Protein AF-A0A662S1L4-F1 (afdb_monomer)

Foldseek 3Di:
DDDDPNDDDDDAPDWDADPVGAIEREDEDAAADELVVLVVQLVVCVVVVHAAEYEHQYHPDVNNVVNCVVSVHHYDHCVVVDPPDDPVRVCVVVVVVVVVVCLQLVVPDAPDPVLQDPVNLLLLVLLLPDPALCSSCVSVVHGSVVSVVVVCVCCVVVNDPVDDDHSVSSNSSSVVVCVVVVVVVVVVVVVVVVVVVVVVVVVVVPD

Solvent-accessible surface area (backbone atoms only — not comparable to full-atom values): 11618 Å² total; per-residue (Å²): 111,42,69,55,97,91,38,80,75,52,74,65,80,41,80,46,66,54,97,89,64,56,45,29,34,29,42,78,44,96,44,58,38,45,55,66,57,50,51,50,36,42,54,56,8,60,76,67,76,32,44,24,29,38,39,23,54,36,64,66,46,71,66,21,51,52,48,26,62,75,68,63,40,46,72,47,41,47,64,82,77,45,78,89,46,59,73,67,55,47,48,51,54,53,52,50,55,51,50,52,51,31,58,76,74,57,67,55,88,69,63,61,74,85,76,57,48,72,72,53,49,53,51,36,54,28,38,44,71,37,94,44,65,62,50,20,13,52,74,68,75,44,54,56,70,57,46,50,53,53,53,52,48,35,19,75,74,50,74,36,74,79,64,93,69,58,63,68,55,51,22,52,51,26,45,52,50,53,57,54,49,53,50,52,54,52,49,52,52,50,50,56,51,48,52,55,49,53,54,55,49,51,61,66,74,58,1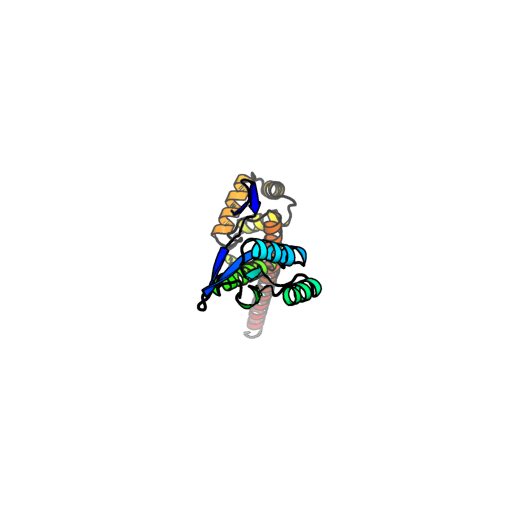25

pLDDT: mean 87.02, std 11.15, range [54.34, 97.94]

Secondary structure (DSSP, 8-state):
-EEETTEEEE--SEEEE-TT--EEEEEE-SS-B-HHHHHHHHHHHHHTT-EEEEEES-BSSHHHHHHHHHTT-EEEEGGGT--SS-HHHHHHHHHHHHHHHHHHTT-S-PPPGGGS-HHHHHHHHHHHH-SSHHHHHHHTT--HHHHHHHHHHHHHTTSS-SS---HHHHHHHHHHHHHHHHHHHHHHHHHHHHHHHHHHHHHHH--

Structure (mmCIF, N/CA/C/O backbone):
data_AF-A0A662S1L4-F1
#
_entry.id   AF-A0A662S1L4-F1
#
loop_
_atom_site.group_PDB
_atom_site.id
_atom_site.type_symbol
_atom_site.label_atom_id
_atom_site.label_alt_id
_atom_site.label_comp_id
_atom_site.label_asym_id
_atom_site.label_entity_id
_atom_site.label_seq_id
_atom_site.pdbx_PDB_ins_code
_atom_site.Cartn_x
_atom_site.Cartn_y
_atom_site.Cartn_z
_atom_site.occupancy
_atom_site.B_iso_or_equiv
_atom_site.auth_seq_id
_atom_site.auth_comp_id
_atom_site.auth_asym_id
_atom_site.auth_atom_id
_atom_site.pdbx_PDB_model_num
ATOM 1 N N . ARG A 1 1 ? -25.069 -5.344 29.133 1.00 78.38 1 ARG A N 1
ATOM 2 C CA . ARG A 1 1 ? -26.078 -4.272 29.329 1.00 78.38 1 ARG A CA 1
ATOM 3 C C . ARG A 1 1 ? -26.576 -4.266 30.764 1.00 78.38 1 ARG A C 1
ATOM 5 O O . ARG A 1 1 ? -26.907 -5.330 31.278 1.00 78.38 1 ARG A O 1
ATOM 12 N N . ILE A 1 2 ? -26.598 -3.094 31.392 1.00 85.25 2 ILE A N 1
ATOM 13 C CA . ILE A 1 2 ? -27.006 -2.879 32.783 1.00 85.25 2 ILE A CA 1
ATOM 14 C C . ILE A 1 2 ? -28.327 -2.108 32.796 1.00 85.25 2 ILE A C 1
ATOM 16 O O . ILE A 1 2 ? -28.455 -1.071 32.143 1.00 85.25 2 ILE A O 1
ATOM 20 N N . VAL A 1 3 ? -29.305 -2.629 33.538 1.00 83.88 3 VAL A N 1
ATOM 21 C CA . VAL A 1 3 ? -30.640 -2.037 33.683 1.00 83.88 3 VAL A CA 1
ATOM 22 C C . VAL A 1 3 ? -30.834 -1.617 35.136 1.00 83.88 3 VAL A C 1
ATOM 24 O O . VAL A 1 3 ? -30.705 -2.448 36.033 1.00 83.88 3 VAL A O 1
ATOM 27 N N . LEU A 1 4 ? -31.165 -0.346 35.359 1.00 78.75 4 LEU A N 1
ATOM 28 C CA . LEU A 1 4 ? -31.577 0.194 36.658 1.00 78.75 4 LEU A CA 1
ATOM 29 C C . LEU A 1 4 ? -33.005 0.713 36.527 1.00 78.75 4 LEU A C 1
ATOM 31 O O . LEU A 1 4 ? -33.318 1.378 35.545 1.00 78.75 4 LEU A O 1
ATOM 35 N N . ASP A 1 5 ? -33.879 0.392 37.482 1.00 79.69 5 ASP A N 1
ATOM 36 C CA . ASP A 1 5 ? -35.275 0.861 37.507 1.00 79.69 5 ASP A CA 1
ATOM 37 C C . ASP A 1 5 ? -36.013 0.712 36.160 1.00 79.69 5 ASP A C 1
ATOM 39 O O . ASP A 1 5 ? -36.762 1.586 35.732 1.00 79.69 5 ASP A O 1
ATOM 43 N N . GLN A 1 6 ? -35.797 -0.424 35.483 1.00 81.56 6 GLN A N 1
ATOM 44 C CA . GLN A 1 6 ? -36.368 -0.766 34.168 1.00 81.56 6 GLN A CA 1
ATOM 45 C C . GLN A 1 6 ? -35.855 0.072 32.977 1.00 81.56 6 GLN A C 1
ATOM 47 O O . GLN A 1 6 ? -36.327 -0.125 31.857 1.00 81.56 6 GLN A O 1
ATOM 52 N N . ALA A 1 7 ? -34.857 0.937 33.177 1.00 79.94 7 ALA A N 1
ATOM 53 C CA . ALA A 1 7 ? -34.163 1.673 32.124 1.00 79.94 7 ALA A CA 1
ATOM 54 C C . ALA A 1 7 ? -32.765 1.088 31.858 1.00 79.94 7 ALA A C 1
ATOM 56 O O . ALA A 1 7 ? -31.995 0.824 32.782 1.00 79.94 7 ALA A O 1
ATOM 57 N N . GLU A 1 8 ? -32.420 0.887 30.586 1.00 83.62 8 GLU A N 1
ATOM 58 C CA . GLU A 1 8 ? -31.058 0.531 30.178 1.00 83.62 8 GLU A CA 1
ATOM 59 C C . GLU A 1 8 ? -30.151 1.760 30.341 1.00 83.62 8 GLU A C 1
ATOM 61 O O . GLU A 1 8 ? -30.392 2.789 29.712 1.00 83.62 8 GLU A O 1
ATOM 66 N N . VAL A 1 9 ? -29.145 1.673 31.219 1.00 86.75 9 VAL A N 1
ATOM 67 C CA . VAL A 1 9 ? -28.333 2.840 31.614 1.00 86.75 9 VAL A CA 1
ATOM 68 C C . VAL A 1 9 ? -26.998 2.871 30.879 1.00 86.75 9 VAL A C 1
ATOM 70 O O . VAL A 1 9 ? -26.586 3.927 30.406 1.00 86.75 9 VAL A O 1
ATOM 73 N N . PHE A 1 10 ? -26.323 1.724 30.773 1.00 87.25 10 PHE A N 1
ATOM 74 C CA . PHE A 1 10 ? -25.069 1.586 30.029 1.00 87.25 10 PHE A CA 1
ATOM 75 C C . PHE A 1 10 ? -24.735 0.120 29.732 1.00 87.25 10 PHE A C 1
ATOM 77 O O . PHE A 1 10 ? -25.345 -0.827 30.244 1.00 87.25 10 PHE A O 1
ATOM 84 N N . GLU A 1 11 ? -23.727 -0.062 28.889 1.00 88.44 11 GLU A N 1
ATOM 85 C CA . GLU A 1 11 ? -23.102 -1.339 28.588 1.00 88.44 11 GLU A CA 1
ATOM 86 C C . GLU A 1 11 ? -21.693 -1.385 29.183 1.00 88.44 11 GLU A C 1
ATOM 88 O O . GLU A 1 11 ? -21.063 -0.350 29.384 1.00 88.44 11 GLU A O 1
ATOM 93 N N . VAL A 1 12 ? -21.249 -2.591 29.525 1.00 90.00 12 VAL A N 1
ATOM 94 C CA . VAL A 1 12 ? -19.891 -2.867 29.988 1.00 90.00 12 VAL A CA 1
ATOM 95 C C . VAL A 1 12 ? -19.322 -3.883 29.023 1.00 90.00 12 VAL A C 1
ATOM 97 O O . VAL A 1 12 ? -19.971 -4.909 28.797 1.00 90.00 12 VAL A O 1
ATOM 100 N N . ASP A 1 13 ? -18.142 -3.601 28.480 1.00 93.94 13 ASP A N 1
ATOM 101 C CA . ASP A 1 13 ? -17.492 -4.485 27.516 1.00 93.94 13 ASP A CA 1
ATOM 102 C C . ASP A 1 13 ? -17.113 -5.816 28.173 1.00 93.94 13 ASP A C 1
ATOM 104 O O . ASP A 1 13 ? -17.427 -6.890 27.657 1.00 93.94 13 ASP A O 1
ATOM 108 N N . ILE A 1 14 ? -16.437 -5.754 29.328 1.00 95.31 14 ILE A N 1
ATOM 109 C CA . ILE A 1 14 ? -15.932 -6.933 30.038 1.00 95.31 14 ILE A CA 1
ATOM 110 C C . ILE A 1 14 ? -16.093 -6.742 31.556 1.00 95.31 14 ILE A C 1
ATOM 112 O O . ILE A 1 14 ? -15.778 -5.692 32.113 1.00 95.31 14 ILE A O 1
ATOM 116 N N . ILE A 1 15 ? -16.541 -7.792 32.247 1.00 94.19 15 ILE A N 1
ATOM 117 C CA . ILE A 1 15 ? -16.426 -7.907 33.707 1.00 94.19 15 ILE A CA 1
ATOM 118 C C . ILE A 1 15 ? -15.330 -8.929 33.986 1.00 94.19 15 ILE A C 1
ATOM 120 O O . ILE A 1 15 ? -15.445 -10.084 33.575 1.00 94.19 15 ILE A O 1
ATOM 124 N N . ALA A 1 16 ? -14.273 -8.503 34.668 1.00 94.62 16 ALA A N 1
ATOM 125 C CA . ALA A 1 16 ? -13.143 -9.355 35.019 1.00 94.62 16 ALA A CA 1
ATOM 126 C C . ALA A 1 16 ? -13.074 -9.558 36.535 1.00 94.62 16 ALA A C 1
ATOM 128 O O . ALA A 1 16 ? -13.559 -8.727 37.300 1.00 94.62 16 ALA A O 1
ATOM 129 N N . GLN A 1 17 ? -12.470 -10.659 36.967 1.00 96.12 17 GLN A N 1
ATOM 130 C CA . GLN A 1 17 ? -12.172 -10.929 38.369 1.00 96.12 17 GLN A CA 1
ATOM 131 C C . GLN A 1 17 ? -10.712 -11.366 38.465 1.00 96.12 17 GLN A C 1
ATOM 133 O O . GLN A 1 17 ? -10.277 -12.179 37.648 1.00 96.12 17 GLN A O 1
ATOM 138 N N . ASP A 1 18 ? -9.959 -10.810 39.410 1.00 93.00 18 ASP A N 1
ATOM 139 C CA . ASP A 1 18 ? -8.579 -11.234 39.649 1.00 93.00 18 ASP A CA 1
ATOM 140 C C . ASP A 1 18 ? -8.486 -12.450 40.591 1.00 93.00 18 ASP A C 1
ATOM 142 O O . ASP A 1 18 ? -9.494 -12.999 41.047 1.00 93.00 18 ASP A O 1
ATOM 146 N N . GLU A 1 19 ? -7.256 -12.900 40.850 1.00 92.69 19 GLU A N 1
ATOM 147 C CA . GLU A 1 19 ? -6.964 -14.059 41.704 1.00 92.69 19 GLU A CA 1
ATOM 148 C C . GLU A 1 19 ? -7.378 -13.845 43.172 1.00 92.69 19 GLU A C 1
ATOM 150 O O . GLU A 1 19 ? -7.630 -14.816 43.886 1.00 92.69 19 GLU A O 1
ATOM 155 N N . GLU A 1 20 ? -7.492 -12.589 43.613 1.00 93.44 20 GLU A N 1
ATOM 156 C CA . GLU A 1 20 ? -7.892 -12.199 44.971 1.00 93.44 20 GLU A CA 1
ATOM 157 C C . GLU A 1 20 ? -9.419 -12.076 45.116 1.00 93.44 20 GLU A C 1
ATOM 159 O O . GLU A 1 20 ? -9.945 -12.023 46.228 1.00 93.44 20 GLU A O 1
ATOM 164 N N . GLY A 1 21 ? -10.149 -12.105 43.997 1.00 93.00 21 GLY A N 1
ATOM 165 C CA . GLY A 1 21 ? -11.604 -12.022 43.951 1.00 93.00 21 GLY A CA 1
ATOM 166 C C . GLY A 1 21 ? -12.152 -10.624 43.674 1.00 93.00 21 GLY A C 1
ATOM 167 O O . GLY A 1 21 ? -13.374 -10.444 43.674 1.00 93.00 21 GLY A O 1
ATOM 168 N N . GLU A 1 22 ? -11.290 -9.647 43.400 1.00 94.69 22 GLU A N 1
ATOM 169 C CA . GLU A 1 22 ? -11.688 -8.278 43.092 1.00 94.69 22 GLU A CA 1
ATOM 170 C C . GLU A 1 22 ? -12.288 -8.202 41.691 1.00 94.69 22 GLU A C 1
ATOM 172 O O . GLU A 1 22 ? -11.710 -8.678 40.709 1.00 94.69 22 GLU A O 1
ATOM 177 N N . LYS A 1 23 ? -13.470 -7.589 41.592 1.00 96.81 23 LYS A N 1
ATOM 178 C CA . LYS A 1 23 ? -14.187 -7.438 40.326 1.00 96.81 23 LYS A CA 1
ATOM 179 C C . LYS A 1 23 ? -13.880 -6.102 39.681 1.00 96.81 23 LYS A C 1
ATOM 181 O O . LYS A 1 23 ? -13.965 -5.052 40.318 1.00 96.81 23 LYS A O 1
ATOM 186 N N . TYR A 1 24 ? -13.613 -6.156 38.386 1.00 97.25 24 TYR A N 1
ATOM 187 C CA . TYR A 1 24 ? -13.324 -5.005 37.557 1.00 97.25 24 TYR A CA 1
ATOM 188 C C . TYR A 1 24 ? -14.407 -4.811 36.502 1.00 97.25 24 TYR A C 1
ATOM 190 O O . TYR A 1 24 ? -14.780 -5.750 35.796 1.00 97.25 24 TYR A O 1
ATOM 198 N N . CYS A 1 25 ? -14.864 -3.570 36.370 1.00 96.88 25 CYS A N 1
ATOM 199 C CA . CYS A 1 25 ? -15.638 -3.112 35.226 1.00 96.88 25 CYS A CA 1
ATOM 200 C C . CYS A 1 25 ? -14.642 -2.576 34.195 1.00 96.88 25 CYS A C 1
ATOM 202 O O . CYS A 1 25 ? -13.994 -1.549 34.418 1.00 96.88 25 CYS A O 1
ATOM 204 N N . VAL A 1 26 ? -14.482 -3.320 33.101 1.00 96.38 26 VAL A N 1
ATOM 205 C CA . VAL A 1 26 ? -13.449 -3.084 32.096 1.00 96.38 26 VAL A CA 1
ATOM 206 C C . VAL A 1 26 ? -14.076 -2.477 30.842 1.00 96.38 26 VAL A C 1
ATOM 208 O O . VAL A 1 26 ? -14.981 -3.065 30.250 1.00 96.38 26 VAL A O 1
ATOM 211 N N . GLU A 1 27 ? -13.555 -1.327 30.426 1.00 95.69 27 GLU A N 1
ATOM 212 C CA . GLU A 1 27 ? -13.873 -0.673 29.149 1.00 95.69 27 GLU A CA 1
ATOM 213 C C . GLU A 1 27 ? -12.687 -0.825 28.184 1.00 95.69 27 GLU A C 1
ATOM 215 O O . GLU A 1 27 ? -11.528 -0.627 28.573 1.00 95.69 27 GLU A O 1
ATOM 220 N N . VAL A 1 28 ? -12.954 -1.138 26.916 1.00 94.19 28 VAL A N 1
ATOM 221 C CA . VAL A 1 28 ? -11.926 -1.317 25.884 1.00 94.19 28 VAL A CA 1
ATOM 222 C C . VAL A 1 28 ? -12.020 -0.201 24.845 1.00 94.19 28 VAL A C 1
ATOM 224 O O . VAL A 1 28 ? -13.051 0.020 24.213 1.00 94.19 28 VAL A O 1
ATOM 227 N N . LYS A 1 29 ? -10.905 0.498 24.606 1.00 92.75 29 LYS A N 1
ATOM 228 C CA . LYS A 1 29 ? -10.789 1.527 23.561 1.00 92.75 29 LYS A CA 1
ATOM 229 C C . LYS A 1 29 ? -9.678 1.177 22.578 1.00 92.75 29 LYS A C 1
ATOM 231 O O . LYS A 1 29 ? -8.561 0.846 22.954 1.00 92.75 29 LYS A O 1
ATOM 236 N N . SER A 1 30 ? -9.960 1.313 21.284 1.00 84.75 30 SER A N 1
ATOM 237 C CA . SER A 1 30 ? -9.004 1.012 20.205 1.00 84.75 30 SER A CA 1
ATOM 238 C C . SER A 1 30 ? -7.895 2.061 20.032 1.00 84.75 30 SER A C 1
ATOM 240 O O . SER A 1 30 ? -6.917 1.818 19.319 1.00 84.75 30 SER A O 1
ATOM 242 N N . GLY A 1 31 ? -8.045 3.232 20.656 1.00 87.25 31 GLY A N 1
ATOM 243 C CA . GLY A 1 31 ? -7.150 4.382 20.541 1.00 87.25 31 GLY A CA 1
ATOM 244 C C . GLY A 1 31 ? -6.551 4.818 21.875 1.00 87.25 31 GLY A C 1
ATOM 245 O O . GLY A 1 31 ? -6.579 4.077 22.857 1.00 87.25 31 GLY A O 1
ATOM 246 N N . ARG A 1 32 ? -5.986 6.029 21.891 1.00 92.25 32 ARG A N 1
ATOM 247 C CA . ARG A 1 32 ? -5.602 6.702 23.137 1.00 92.25 32 ARG A CA 1
ATOM 248 C C . ARG A 1 32 ? -6.844 7.228 23.848 1.00 92.25 32 ARG A C 1
ATOM 250 O O . ARG A 1 32 ? -7.797 7.616 23.175 1.00 92.25 32 ARG A O 1
ATOM 257 N N . VAL A 1 33 ? -6.813 7.273 25.174 1.00 95.44 33 VAL A N 1
ATOM 258 C CA . VAL A 1 33 ? -7.950 7.730 25.984 1.00 95.44 33 VAL A CA 1
ATOM 259 C C . VAL A 1 33 ? -7.759 9.109 26.577 1.00 95.44 33 VAL A C 1
ATOM 261 O O . VAL A 1 33 ? -6.664 9.474 27.010 1.00 95.44 33 VAL A O 1
ATOM 264 N N . GLY A 1 34 ? -8.853 9.862 26.613 1.00 97.06 34 GLY A N 1
ATOM 265 C CA . GLY A 1 34 ? -8.927 11.161 27.262 1.00 97.06 34 GLY A CA 1
ATOM 266 C C . GLY A 1 34 ? -9.573 11.090 28.645 1.00 97.06 34 GLY A C 1
ATOM 267 O O . GLY A 1 34 ? -10.040 10.052 29.115 1.00 97.06 34 GLY A O 1
ATOM 268 N N . VAL A 1 35 ? -9.664 12.255 29.285 1.00 97.12 35 VAL A N 1
ATOM 269 C CA . VAL A 1 35 ? -10.313 12.431 30.596 1.00 97.12 35 VAL A CA 1
ATOM 270 C C . VAL A 1 35 ? -11.774 11.954 30.600 1.00 97.12 35 VAL A C 1
ATOM 272 O O . VAL A 1 35 ? -12.252 11.452 31.618 1.00 97.12 35 VAL A O 1
ATOM 275 N N . SER A 1 36 ? -12.500 12.099 29.486 1.00 96.62 36 SER A N 1
ATOM 276 C CA . SER A 1 36 ? -13.896 11.654 29.371 1.00 96.62 36 SER A CA 1
ATOM 277 C C . SER A 1 36 ? -14.039 10.141 29.503 1.00 96.62 36 SER A C 1
ATOM 279 O O . SER A 1 36 ? -14.905 9.691 30.247 1.00 96.62 36 SER A O 1
ATOM 281 N N . ASP A 1 37 ? -13.169 9.372 28.844 1.00 96.62 37 ASP A N 1
ATOM 282 C CA . ASP A 1 37 ? -13.204 7.906 28.878 1.00 96.62 37 ASP A CA 1
ATOM 283 C C . ASP A 1 37 ? -12.934 7.390 30.297 1.00 96.62 37 ASP A C 1
ATOM 285 O O . ASP A 1 37 ? -13.628 6.509 30.801 1.00 96.62 37 ASP A O 1
ATOM 289 N N . ILE A 1 38 ? -11.971 8.013 30.984 1.00 97.56 38 ILE A N 1
ATOM 290 C CA . ILE A 1 38 ? -11.605 7.683 32.366 1.00 97.56 38 ILE A CA 1
ATOM 291 C C . ILE A 1 38 ? -12.774 7.956 33.320 1.00 97.56 38 ILE A C 1
ATOM 293 O O . ILE A 1 38 ? -13.103 7.130 34.171 1.00 97.56 38 ILE A O 1
ATOM 297 N N . ARG A 1 39 ? -13.437 9.109 33.176 1.00 97.00 39 ARG A N 1
ATOM 298 C CA . ARG A 1 39 ? -14.608 9.451 33.998 1.00 97.00 39 ARG A CA 1
ATOM 299 C C . ARG A 1 39 ? -15.785 8.523 33.728 1.00 97.00 39 ARG A C 1
ATOM 301 O O . ARG A 1 39 ? -16.493 8.176 34.670 1.00 97.00 39 ARG A O 1
ATOM 308 N N . GLN A 1 40 ? -15.985 8.125 32.474 1.00 95.25 40 GLN A N 1
ATOM 309 C CA . GLN A 1 40 ? -17.045 7.200 32.089 1.00 95.25 40 GLN A CA 1
ATOM 310 C C . GLN A 1 40 ? -16.847 5.838 32.756 1.00 95.25 40 GLN A C 1
ATOM 312 O O . GLN A 1 40 ? -17.750 5.370 33.448 1.00 95.25 40 GLN A O 1
ATOM 317 N N . VAL A 1 41 ? -15.663 5.229 32.615 1.00 96.44 41 VAL A N 1
ATOM 318 C CA . VAL A 1 41 ? -15.405 3.922 33.235 1.00 96.44 41 VAL A CA 1
ATOM 319 C C . VAL A 1 41 ? -15.477 4.007 34.758 1.00 96.44 41 VAL A C 1
ATOM 321 O O . VAL A 1 41 ? -16.071 3.132 35.384 1.00 96.44 41 VAL A O 1
ATOM 324 N N . TYR A 1 42 ? -14.977 5.089 35.363 1.00 97.50 42 TYR A N 1
ATOM 325 C CA . TYR A 1 42 ? -15.103 5.323 36.801 1.00 97.50 42 TYR A CA 1
ATOM 326 C C . TYR A 1 42 ? -16.569 5.363 37.252 1.00 97.50 42 TYR A C 1
ATOM 328 O O . TYR A 1 42 ? -16.948 4.640 38.173 1.00 97.50 42 TYR A O 1
ATOM 336 N N . ALA A 1 43 ? -17.406 6.168 36.593 1.00 95.62 43 ALA A N 1
ATOM 337 C CA . ALA A 1 43 ? -18.818 6.308 36.943 1.00 95.62 43 ALA A CA 1
ATOM 338 C C . ALA A 1 43 ? -19.574 4.977 36.805 1.00 95.62 43 ALA A C 1
ATOM 340 O O . ALA A 1 43 ? -20.280 4.572 37.729 1.00 95.62 43 ALA A O 1
ATOM 341 N N . ASN A 1 44 ? -19.363 4.263 35.697 1.00 94.75 44 ASN A N 1
ATOM 342 C CA . ASN A 1 44 ? -19.976 2.957 35.453 1.00 94.75 44 ASN A CA 1
ATOM 343 C C . ASN A 1 44 ? -19.559 1.930 36.516 1.00 94.75 44 ASN A C 1
ATOM 345 O O . ASN A 1 44 ? -20.398 1.207 37.052 1.00 94.75 44 ASN A O 1
ATOM 349 N N . SER A 1 45 ? -18.277 1.920 36.883 1.00 95.62 45 SER A N 1
ATOM 350 C CA . SER A 1 45 ? -17.737 1.012 37.901 1.00 95.62 45 SER A CA 1
ATOM 351 C C . SER A 1 45 ? -18.320 1.289 39.284 1.00 95.62 45 SER A C 1
ATOM 353 O O . SER A 1 45 ? -18.645 0.354 40.010 1.00 95.62 45 SER A O 1
ATOM 355 N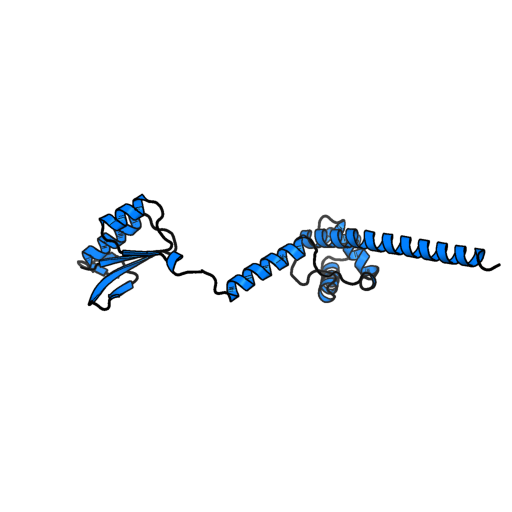 N . LYS A 1 46 ? -18.533 2.566 39.634 1.00 94.81 46 LYS A N 1
ATOM 356 C CA . LYS A 1 46 ? -19.192 2.952 40.891 1.00 94.81 46 LYS A CA 1
ATOM 357 C C . LYS A 1 46 ? -20.642 2.496 40.963 1.00 94.81 46 LYS A C 1
ATOM 359 O O . LYS A 1 46 ? -21.078 2.073 42.026 1.00 94.81 46 LYS A O 1
ATOM 364 N N . ILE A 1 47 ? -21.374 2.555 39.853 1.00 93.44 47 ILE A N 1
ATOM 365 C CA . ILE A 1 47 ? -22.758 2.069 39.796 1.00 93.44 47 ILE A CA 1
ATOM 366 C C . ILE A 1 47 ? -22.821 0.548 40.015 1.00 93.44 47 ILE A C 1
ATOM 368 O O . ILE A 1 47 ? -23.774 0.056 40.614 1.00 93.44 47 ILE A O 1
ATOM 372 N N . LEU A 1 48 ? -21.812 -0.191 39.549 1.00 92.31 48 LEU A N 1
ATOM 373 C CA . LEU A 1 48 ? -21.746 -1.652 39.652 1.00 92.31 48 LEU A CA 1
ATOM 374 C C . LEU A 1 48 ? -21.051 -2.183 40.908 1.00 92.31 48 LEU A C 1
ATOM 376 O O . LEU A 1 48 ? -20.972 -3.399 41.062 1.00 92.31 48 LEU A O 1
ATOM 380 N N . ASP A 1 49 ? -20.552 -1.300 41.773 1.00 94.06 49 ASP A N 1
ATOM 381 C CA . ASP A 1 49 ? -19.717 -1.653 42.928 1.00 94.06 49 ASP A CA 1
ATOM 382 C C . ASP A 1 49 ? -18.487 -2.500 42.533 1.00 94.06 49 ASP A C 1
ATOM 384 O O . ASP A 1 49 ? -18.186 -3.546 43.106 1.00 94.06 49 ASP A O 1
ATOM 388 N N . MET A 1 50 ? -17.792 -2.059 41.479 1.00 96.31 50 MET A N 1
ATOM 389 C CA . MET A 1 50 ? -16.591 -2.698 40.927 1.00 96.31 50 MET A CA 1
ATOM 390 C C . MET A 1 50 ? -15.432 -1.703 40.830 1.00 96.31 50 MET A C 1
ATOM 392 O O . MET A 1 50 ? -15.626 -0.483 40.841 1.00 96.31 50 MET A O 1
ATOM 396 N N . LYS A 1 51 ? -14.206 -2.215 40.684 1.00 97.44 51 LYS A N 1
ATOM 397 C CA . LYS A 1 51 ? -13.030 -1.389 40.393 1.00 97.44 51 LYS A CA 1
ATOM 398 C C . LYS A 1 51 ? -12.982 -0.996 38.909 1.00 97.44 51 LYS A C 1
ATOM 400 O O . LYS A 1 51 ? -13.226 -1.841 38.047 1.00 97.44 51 LYS A O 1
ATOM 405 N N . PRO A 1 52 ? -12.654 0.262 38.581 1.00 97.94 52 PRO A N 1
ATOM 406 C CA . PRO A 1 52 ? -12.543 0.695 37.196 1.00 97.94 52 PRO A CA 1
ATOM 407 C C . PRO A 1 52 ? -11.246 0.215 36.549 1.00 97.94 52 PRO A C 1
ATOM 409 O O . PRO A 1 52 ? -10.155 0.382 37.099 1.00 97.94 52 PRO A O 1
ATOM 412 N N . MET A 1 53 ? -11.361 -0.339 35.344 1.00 97.06 53 MET A N 1
ATOM 413 C CA . MET A 1 53 ? -10.218 -0.714 34.517 1.00 97.06 53 MET A CA 1
ATOM 414 C C . MET A 1 53 ? -10.447 -0.306 33.065 1.00 97.06 53 MET A C 1
ATOM 416 O O . MET A 1 53 ? -11.547 -0.431 32.538 1.00 97.06 53 MET A O 1
ATOM 420 N N . LEU A 1 54 ? -9.396 0.153 32.396 1.00 95.94 54 LEU A N 1
ATOM 421 C CA . LEU A 1 54 ? -9.469 0.567 31.005 1.00 95.94 54 LEU A CA 1
ATOM 422 C C . LEU A 1 54 ? -8.317 -0.027 30.193 1.00 95.94 54 LEU A C 1
ATOM 424 O O . LEU A 1 54 ? -7.155 0.074 30.586 1.00 95.94 54 LEU A O 1
ATOM 428 N N . VAL A 1 55 ? -8.636 -0.625 29.046 1.00 94.31 55 VAL A N 1
ATOM 429 C CA . VAL A 1 55 ? -7.661 -1.222 28.120 1.00 94.31 55 VAL A CA 1
ATOM 430 C C . VAL A 1 55 ? -7.593 -0.373 26.849 1.00 94.31 55 VAL A C 1
ATOM 432 O O . VAL A 1 55 ? -8.609 -0.193 26.178 1.00 94.31 55 VAL A O 1
ATOM 435 N N . CYS A 1 56 ? -6.423 0.186 26.519 1.00 92.31 56 CYS A N 1
ATOM 436 C CA . CYS A 1 56 ? -6.285 1.149 25.411 1.00 92.31 56 CYS A CA 1
ATOM 437 C C . CYS A 1 56 ? -4.872 1.235 24.817 1.00 92.31 56 CYS A C 1
ATOM 439 O O . CYS A 1 56 ? -3.982 0.526 25.257 1.00 92.31 56 CYS A O 1
ATOM 441 N N . LYS A 1 57 ? -4.621 2.118 23.837 1.00 87.75 57 LYS A N 1
ATOM 442 C CA . LYS A 1 57 ? -3.267 2.380 23.286 1.00 87.75 57 LYS A CA 1
ATOM 443 C C . LYS A 1 57 ? -2.445 3.413 24.086 1.00 87.75 57 LYS A C 1
ATOM 445 O O . LYS A 1 57 ? -1.442 3.909 23.574 1.00 87.75 57 LYS A O 1
ATOM 450 N N . GLY A 1 58 ? -2.897 3.784 25.283 1.00 90.38 58 GLY A N 1
ATOM 451 C CA . GLY A 1 58 ? -2.252 4.756 26.172 1.00 90.38 58 GLY A CA 1
ATOM 452 C C . GLY A 1 58 ? -3.068 6.036 26.381 1.00 90.38 58 GLY A C 1
ATOM 453 O O . GLY A 1 58 ? -4.186 6.173 25.884 1.00 90.38 58 GLY A O 1
ATOM 454 N N . PHE A 1 59 ? -2.508 6.998 27.114 1.00 93.94 59 PHE A N 1
ATOM 455 C CA . PHE A 1 59 ? -3.159 8.282 27.399 1.00 93.94 59 PHE A CA 1
ATOM 456 C C . PHE A 1 59 ? -3.063 9.262 26.222 1.00 93.94 59 PHE A C 1
ATOM 458 O O . PHE A 1 59 ? -2.078 9.276 25.481 1.00 93.94 59 PHE A O 1
ATOM 465 N N . ALA A 1 60 ? -4.091 10.093 26.044 1.00 93.88 60 ALA A N 1
ATOM 466 C CA . ALA A 1 60 ? -4.093 11.171 25.057 1.00 93.88 60 ALA A CA 1
ATOM 467 C C . ALA A 1 60 ? -3.163 12.328 25.464 1.00 93.88 60 ALA A C 1
ATOM 469 O O . ALA A 1 60 ? -2.487 12.886 24.601 1.00 93.88 60 ALA A O 1
ATOM 470 N N . ASP A 1 61 ? -3.111 12.646 26.761 1.00 95.12 61 ASP A N 1
ATOM 471 C CA . ASP A 1 61 ? -2.315 13.721 27.356 1.00 95.12 61 ASP A CA 1
ATOM 472 C C . ASP A 1 61 ? -2.019 13.455 28.852 1.00 95.12 61 ASP A C 1
ATOM 474 O O . ASP A 1 61 ? -2.535 12.509 29.455 1.00 95.12 61 ASP A O 1
ATOM 478 N N . GLU A 1 62 ? -1.184 14.306 29.459 1.00 96.31 62 GLU A N 1
ATOM 479 C CA . GLU A 1 62 ? -0.829 14.237 30.888 1.00 96.31 62 GLU A CA 1
ATOM 480 C C . GLU A 1 62 ? -2.039 14.460 31.813 1.00 96.31 62 GLU A C 1
ATOM 482 O O . GLU A 1 62 ? -2.058 13.974 32.946 1.00 96.31 62 GLU A O 1
ATOM 487 N N . ALA A 1 63 ? -3.068 15.177 31.346 1.00 97.31 63 ALA A N 1
ATOM 488 C CA . ALA A 1 63 ? -4.272 15.428 32.131 1.00 97.31 63 ALA A CA 1
ATOM 489 C C . ALA A 1 63 ? -5.100 14.146 32.290 1.00 97.31 63 ALA A C 1
ATOM 491 O O . ALA A 1 63 ? -5.585 13.861 33.386 1.00 97.31 63 ALA A O 1
ATOM 492 N N . ALA A 1 64 ? -5.223 13.344 31.233 1.00 97.19 64 ALA A N 1
ATOM 493 C CA . ALA A 1 64 ? -5.832 12.023 31.289 1.00 97.19 64 ALA A CA 1
ATOM 494 C C . ALA A 1 64 ? -5.075 11.118 32.275 1.00 97.19 64 ALA A C 1
ATOM 496 O O . ALA A 1 64 ? -5.690 10.530 33.161 1.00 97.19 64 ALA A O 1
ATOM 497 N N . GLU A 1 65 ? -3.745 11.073 32.205 1.00 97.19 65 GLU A N 1
ATOM 498 C CA . GLU A 1 65 ? -2.936 10.279 33.138 1.00 97.19 65 GLU A CA 1
ATOM 499 C C . GLU A 1 65 ? -3.096 10.734 34.600 1.00 97.19 65 GLU A C 1
ATOM 501 O O . GLU A 1 65 ? -3.219 9.911 35.512 1.00 97.19 65 GLU A O 1
ATOM 506 N N . ALA A 1 66 ? -3.116 12.046 34.847 1.00 97.69 66 ALA A N 1
ATOM 507 C CA . ALA A 1 66 ? -3.335 12.596 36.182 1.00 97.69 66 ALA A CA 1
ATOM 508 C C . ALA A 1 66 ? -4.721 12.227 36.733 1.00 97.69 66 ALA A C 1
ATOM 510 O O . ALA A 1 66 ? -4.832 11.804 37.882 1.00 97.69 66 ALA A O 1
ATOM 511 N N . VAL A 1 67 ? -5.771 12.326 35.912 1.00 97.81 67 VAL A N 1
ATOM 512 C CA . VAL A 1 67 ? -7.139 11.980 36.326 1.00 97.81 67 VAL A CA 1
ATOM 513 C C . VAL A 1 67 ? -7.293 10.480 36.572 1.00 97.81 67 VAL A C 1
ATOM 515 O O . VAL A 1 67 ? -7.968 10.102 37.524 1.00 97.81 67 VAL A O 1
ATOM 518 N N . ALA A 1 68 ? -6.671 9.622 35.759 1.00 97.62 68 ALA A N 1
ATOM 519 C CA . ALA A 1 68 ? -6.702 8.178 35.990 1.00 97.62 68 ALA A CA 1
ATOM 520 C C . ALA A 1 68 ? -6.086 7.808 37.343 1.00 97.62 68 ALA A C 1
ATOM 522 O O . ALA A 1 68 ? -6.673 7.015 38.074 1.00 97.62 68 ALA A O 1
ATOM 523 N N . ARG A 1 69 ? -4.955 8.430 37.703 1.00 97.44 69 ARG A N 1
ATOM 524 C CA . ARG A 1 69 ? -4.322 8.246 39.017 1.00 97.44 69 ARG A CA 1
ATOM 525 C C . ARG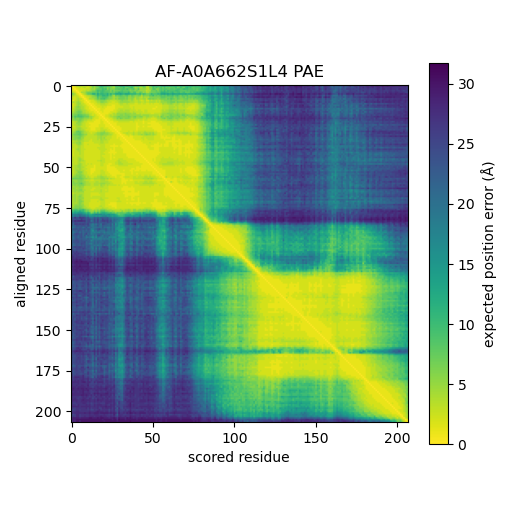 A 1 69 ? -5.200 8.746 40.161 1.00 97.44 69 ARG A C 1
ATOM 527 O O . ARG A 1 69 ? -5.361 8.034 41.142 1.00 97.44 69 ARG A O 1
ATOM 534 N N . GLU A 1 70 ? -5.784 9.935 40.023 1.00 97.94 70 GLU A N 1
ATOM 535 C CA . GLU A 1 70 ? -6.645 10.522 41.061 1.00 97.94 70 GLU A CA 1
ATOM 536 C C . GLU A 1 70 ? -7.913 9.689 41.310 1.00 97.94 70 GLU A C 1
ATOM 538 O O . GLU A 1 70 ? -8.369 9.553 42.442 1.00 97.94 70 GLU A O 1
ATOM 543 N N . LEU A 1 71 ? -8.489 9.115 40.251 1.00 97.31 71 LEU A N 1
ATOM 544 C CA . LEU A 1 71 ? -9.710 8.312 40.325 1.00 97.31 71 LEU A CA 1
ATOM 545 C C . LEU A 1 71 ? -9.456 6.813 40.561 1.00 97.31 71 LEU A C 1
ATOM 547 O O . LEU A 1 71 ? -10.419 6.044 40.564 1.00 97.31 71 LEU A O 1
ATOM 551 N N . ASP A 1 72 ? -8.196 6.409 40.752 1.00 96.88 72 ASP A N 1
ATOM 552 C CA . ASP A 1 72 ? -7.759 5.012 40.897 1.00 96.88 72 ASP A CA 1
ATOM 553 C C . ASP A 1 72 ? -8.271 4.104 39.760 1.00 96.88 72 ASP A C 1
ATOM 555 O O . ASP A 1 72 ? -8.746 2.984 39.958 1.00 96.88 72 ASP A O 1
ATOM 559 N N . VAL A 1 73 ? -8.223 4.623 38.529 1.00 97.69 73 VAL A N 1
ATOM 560 C CA . VAL A 1 73 ? -8.585 3.881 37.318 1.00 97.69 73 VAL A CA 1
ATOM 561 C C . VAL A 1 73 ? -7.369 3.122 36.819 1.00 97.69 73 VAL A C 1
ATOM 563 O O . VAL A 1 73 ? -6.387 3.715 36.365 1.00 97.69 73 VAL A O 1
ATOM 566 N N . ARG A 1 74 ? -7.448 1.790 36.847 1.00 95.75 74 ARG A N 1
ATOM 567 C CA . ARG A 1 74 ? -6.374 0.928 36.350 1.00 95.75 74 ARG A CA 1
ATOM 568 C C . ARG A 1 74 ? -6.336 0.968 34.826 1.00 95.75 74 ARG A C 1
ATOM 570 O O . ARG A 1 74 ? -7.238 0.453 34.175 1.00 95.75 74 ARG A O 1
ATOM 577 N N . VAL A 1 75 ? -5.278 1.529 34.249 1.00 94.38 75 VAL A N 1
ATOM 578 C CA . VAL A 1 75 ? -5.102 1.583 32.791 1.00 94.38 75 VAL A CA 1
ATOM 579 C C . VAL A 1 75 ? -4.078 0.545 32.347 1.00 94.38 75 VAL A C 1
ATOM 581 O O . VAL A 1 75 ? -2.946 0.538 32.821 1.00 94.38 75 VAL A O 1
ATOM 584 N N . ILE A 1 76 ? -4.481 -0.333 31.430 1.00 91.88 76 ILE A N 1
ATOM 585 C CA . ILE A 1 76 ? -3.604 -1.286 30.747 1.00 91.88 76 ILE A CA 1
ATOM 586 C C . ILE A 1 76 ? -3.362 -0.747 29.338 1.00 91.88 76 ILE A C 1
ATOM 588 O O . ILE A 1 76 ? -4.273 -0.738 28.503 1.00 91.88 76 ILE A O 1
ATOM 592 N N . SER A 1 77 ? -2.140 -0.281 29.075 1.00 87.06 77 SER A N 1
ATOM 593 C CA . SER A 1 77 ? -1.769 0.178 27.741 1.00 87.06 77 SER A CA 1
ATOM 594 C C . SER A 1 77 ? -1.307 -0.995 26.885 1.00 87.06 77 SER A C 1
ATOM 596 O O . SER A 1 77 ? -0.297 -1.631 27.163 1.00 87.06 77 SER A O 1
ATOM 598 N N . LEU A 1 78 ? -2.018 -1.267 25.796 1.00 76.12 78 LEU A N 1
ATOM 599 C CA . LEU A 1 78 ? -1.656 -2.263 24.794 1.00 76.12 78 LEU A CA 1
ATOM 600 C C . LEU A 1 78 ? -0.305 -1.958 24.134 1.00 76.12 78 LEU A C 1
ATOM 602 O O . LEU A 1 78 ? 0.341 -2.886 23.664 1.00 76.12 78 LEU A O 1
ATOM 606 N N . SER A 1 79 ? 0.162 -0.701 24.133 1.00 66.19 79 SER A N 1
ATOM 607 C CA . SER A 1 79 ? 1.531 -0.374 23.696 1.00 66.19 79 SER A CA 1
ATOM 608 C C . SER A 1 79 ? 2.598 -1.132 24.481 1.00 66.19 79 SER A C 1
ATOM 610 O O . SER A 1 79 ? 3.663 -1.414 23.943 1.00 66.19 79 SER A O 1
ATOM 612 N N . ASP A 1 80 ? 2.301 -1.482 25.730 1.00 60.97 80 ASP A N 1
ATOM 613 C CA . ASP A 1 80 ? 3.242 -2.139 26.634 1.00 60.97 80 ASP A CA 1
ATOM 614 C C . ASP A 1 80 ? 3.281 -3.657 26.385 1.00 60.97 80 ASP A C 1
ATOM 616 O O . ASP A 1 80 ? 4.177 -4.345 26.866 1.00 60.97 80 ASP A O 1
ATOM 620 N N . TYR A 1 81 ? 2.325 -4.171 25.598 1.00 56.69 81 TYR A N 1
ATOM 621 C CA . TYR A 1 81 ? 2.136 -5.594 25.311 1.00 56.69 81 TYR A CA 1
ATOM 622 C C . TYR A 1 81 ? 2.204 -5.940 23.815 1.00 56.69 81 TYR A C 1
ATOM 624 O O . TYR A 1 81 ? 2.289 -7.119 23.483 1.00 56.69 81 TYR A O 1
ATOM 632 N N . TYR A 1 82 ? 2.199 -4.955 22.908 1.00 54.34 82 TYR A N 1
ATOM 633 C CA . TYR A 1 82 ? 2.171 -5.198 21.466 1.00 54.34 82 TYR A CA 1
ATOM 634 C C . TYR A 1 82 ? 3.371 -4.603 20.715 1.00 54.34 82 TYR A C 1
ATOM 636 O O . TYR A 1 82 ? 3.406 -3.420 20.371 1.00 54.34 82 TYR A O 1
ATOM 644 N N . VAL A 1 83 ? 4.263 -5.492 20.275 1.00 54.56 83 VAL A N 1
ATOM 645 C CA . VAL A 1 83 ? 4.753 -5.433 18.893 1.00 54.56 83 VAL A CA 1
ATOM 646 C C . VAL A 1 83 ? 3.545 -5.828 18.033 1.00 54.56 83 VAL A C 1
ATOM 648 O O . VAL A 1 83 ? 3.184 -6.993 17.974 1.00 54.56 83 VAL A O 1
ATOM 651 N N . LEU A 1 84 ? 2.841 -4.844 17.463 1.00 55.41 84 LEU A N 1
ATOM 652 C CA . LEU A 1 84 ? 1.579 -5.014 16.710 1.00 55.41 84 LEU A CA 1
ATOM 653 C C . LEU A 1 84 ? 1.729 -5.754 15.363 1.00 55.41 84 LEU A C 1
ATOM 655 O O . LEU A 1 84 ? 0.824 -5.690 14.539 1.00 55.41 84 LEU A O 1
ATOM 659 N N . LEU A 1 85 ? 2.864 -6.403 15.123 1.00 58.03 85 LEU A N 1
ATOM 660 C CA . LEU A 1 85 ? 3.083 -7.247 13.961 1.00 58.03 85 LEU A CA 1
ATOM 661 C C . LEU A 1 85 ? 3.710 -8.537 14.466 1.00 58.03 85 LEU A C 1
ATOM 663 O O . LEU A 1 85 ? 4.789 -8.501 15.069 1.00 58.03 85 LEU A O 1
ATOM 667 N N . GLU A 1 86 ? 3.058 -9.666 14.208 1.00 70.88 86 GLU A N 1
ATOM 668 C CA . GLU A 1 86 ? 3.785 -10.934 14.246 1.00 70.88 86 GLU A CA 1
ATOM 669 C C . GLU A 1 86 ? 5.006 -10.802 13.304 1.00 70.88 86 GLU A C 1
ATOM 671 O O . GLU A 1 86 ? 4.933 -10.064 12.309 1.00 70.88 86 GLU A O 1
ATOM 676 N N . PRO A 1 87 ? 6.161 -11.426 13.601 1.00 76.19 87 PRO A N 1
ATOM 677 C CA . PRO A 1 87 ? 7.342 -11.358 12.734 1.00 76.19 87 PRO A CA 1
ATOM 678 C C . PRO A 1 87 ? 7.028 -11.589 11.245 1.00 76.19 87 PRO A C 1
ATOM 680 O O . PRO A 1 87 ? 7.619 -10.948 10.375 1.00 76.19 87 PRO A O 1
ATOM 683 N N . GLU A 1 88 ? 6.047 -12.441 10.969 1.00 78.31 88 GLU A N 1
ATOM 684 C CA . GLU A 1 88 ? 5.494 -12.762 9.660 1.00 78.31 88 GLU A CA 1
ATOM 685 C C . GLU A 1 88 ? 4.812 -11.554 8.994 1.00 78.31 88 GLU A C 1
ATOM 687 O O . GLU A 1 88 ? 5.034 -11.280 7.814 1.00 78.31 88 GLU A O 1
ATOM 692 N N . GLU A 1 89 ? 4.015 -10.783 9.735 1.00 76.31 89 GLU A N 1
ATOM 693 C CA . GLU A 1 89 ? 3.352 -9.583 9.215 1.00 76.31 89 GLU A CA 1
ATOM 694 C C . GLU A 1 89 ? 4.366 -8.469 8.931 1.00 76.31 89 GLU A C 1
ATOM 696 O O . GLU A 1 89 ? 4.277 -7.782 7.909 1.00 76.31 89 GLU A O 1
ATOM 701 N N . LEU A 1 90 ? 5.381 -8.324 9.789 1.00 82.50 90 LEU A N 1
ATOM 702 C CA . LEU A 1 90 ? 6.476 -7.385 9.555 1.00 82.50 90 LEU A CA 1
ATOM 703 C C . LEU A 1 90 ? 7.282 -7.768 8.309 1.00 82.50 90 LEU A C 1
ATOM 705 O O . LEU A 1 90 ? 7.618 -6.896 7.505 1.00 82.50 90 LEU A O 1
ATOM 709 N N . GLU A 1 91 ? 7.562 -9.059 8.119 1.00 86.12 91 GLU A N 1
ATOM 710 C CA . GLU A 1 91 ? 8.228 -9.558 6.918 1.00 86.12 91 GLU A CA 1
ATOM 711 C C . GLU A 1 91 ? 7.444 -9.178 5.658 1.00 86.12 91 GLU A C 1
ATOM 713 O O . GLU A 1 91 ? 8.031 -8.673 4.699 1.00 86.12 91 GLU A O 1
ATOM 718 N N . ILE A 1 92 ? 6.120 -9.365 5.665 1.00 86.06 92 ILE A N 1
ATOM 719 C CA . ILE A 1 92 ? 5.250 -9.016 4.536 1.00 86.06 92 ILE A CA 1
ATOM 720 C C . ILE A 1 92 ? 5.325 -7.516 4.239 1.00 86.06 92 ILE A C 1
ATOM 722 O O . ILE A 1 92 ? 5.511 -7.135 3.079 1.00 86.06 92 ILE A O 1
ATOM 726 N N . VAL A 1 93 ? 5.228 -6.661 5.262 1.00 86.50 93 VAL A N 1
ATOM 727 C CA . VAL A 1 93 ? 5.307 -5.200 5.100 1.00 86.50 93 VAL A CA 1
ATOM 728 C C . VAL A 1 93 ? 6.655 -4.790 4.505 1.00 86.50 93 VAL A C 1
ATOM 730 O O . VAL A 1 93 ? 6.697 -4.057 3.516 1.00 86.50 93 VAL A O 1
ATOM 733 N N . VAL A 1 94 ? 7.760 -5.297 5.057 1.00 88.06 94 VAL A N 1
ATOM 734 C CA . VAL A 1 94 ? 9.117 -4.965 4.595 1.00 88.06 94 VAL A CA 1
ATOM 735 C C . VAL A 1 94 ? 9.358 -5.475 3.176 1.00 88.06 94 VAL A C 1
ATOM 737 O O . VAL A 1 94 ? 9.877 -4.742 2.334 1.00 88.06 94 VAL A O 1
ATOM 740 N N . ARG A 1 95 ? 8.960 -6.716 2.880 1.00 86.81 95 ARG A N 1
ATOM 741 C CA . ARG A 1 95 ? 9.094 -7.322 1.550 1.00 86.81 95 ARG A CA 1
ATOM 742 C C . ARG A 1 95 ? 8.325 -6.525 0.503 1.00 86.81 95 ARG A C 1
ATOM 744 O O . ARG A 1 95 ? 8.875 -6.265 -0.563 1.00 86.81 95 ARG A O 1
ATOM 751 N N . THR A 1 96 ? 7.095 -6.127 0.816 1.00 84.38 96 THR A N 1
ATOM 752 C CA . THR A 1 96 ? 6.249 -5.341 -0.093 1.00 84.38 96 THR A CA 1
ATOM 753 C C . THR A 1 96 ? 6.865 -3.968 -0.347 1.00 84.38 96 THR A C 1
ATOM 755 O O . THR A 1 96 ? 7.045 -3.588 -1.498 1.00 84.38 96 THR A O 1
ATOM 758 N N . ALA A 1 97 ? 7.314 -3.276 0.706 1.00 85.62 97 ALA A N 1
ATOM 759 C CA . ALA A 1 97 ? 7.971 -1.978 0.568 1.00 85.62 97 ALA A CA 1
ATOM 760 C C . ALA A 1 97 ? 9.242 -2.049 -0.298 1.00 85.62 97 ALA A C 1
ATOM 762 O O . ALA A 1 97 ? 9.466 -1.193 -1.150 1.00 85.62 97 ALA A O 1
ATOM 763 N N . LEU A 1 98 ? 10.071 -3.085 -0.119 1.00 84.50 98 LEU A N 1
ATOM 764 C CA . LEU A 1 98 ? 11.260 -3.291 -0.952 1.00 84.50 98 LEU A CA 1
ATOM 765 C C . LEU A 1 98 ? 10.903 -3.608 -2.406 1.00 84.50 98 LEU A C 1
ATOM 767 O O . LEU A 1 98 ? 11.573 -3.116 -3.312 1.00 84.50 98 LEU A O 1
ATOM 771 N N . GLN A 1 99 ? 9.865 -4.414 -2.638 1.00 77.38 99 GLN A N 1
ATOM 772 C CA . GLN A 1 99 ? 9.375 -4.695 -3.987 1.00 77.38 99 GLN A CA 1
ATOM 773 C C . GLN A 1 99 ? 8.926 -3.409 -4.679 1.00 77.38 99 GLN A C 1
ATOM 775 O O . GLN A 1 99 ? 9.413 -3.135 -5.772 1.00 77.38 99 GLN A O 1
ATOM 780 N N . ASP A 1 100 ? 8.114 -2.584 -4.017 1.00 77.12 100 ASP A N 1
ATOM 781 C CA . ASP A 1 100 ? 7.642 -1.320 -4.581 1.00 77.12 100 ASP A CA 1
ATOM 782 C C . ASP A 1 100 ? 8.805 -0.374 -4.925 1.00 77.12 100 ASP A C 1
ATOM 784 O O . ASP A 1 100 ? 8.834 0.189 -6.019 1.00 77.12 100 ASP A O 1
ATOM 788 N N . VAL A 1 101 ? 9.819 -0.264 -4.055 1.00 79.38 101 VAL A N 1
ATOM 789 C CA . VAL A 1 101 ? 11.037 0.528 -4.320 1.00 79.38 101 VAL A CA 1
ATOM 790 C C . VAL A 1 101 ? 11.797 -0.014 -5.531 1.00 79.38 101 VAL A C 1
ATOM 792 O O . VAL A 1 101 ? 12.207 0.744 -6.414 1.00 79.38 101 VAL A O 1
ATOM 795 N N . PHE A 1 102 ? 12.002 -1.330 -5.609 1.00 72.31 102 PHE A N 1
ATOM 796 C CA . PHE A 1 102 ? 12.677 -1.923 -6.760 1.00 72.31 102 PHE A CA 1
ATOM 797 C C . PHE A 1 102 ? 11.884 -1.735 -8.055 1.00 72.31 102 PHE A C 1
ATOM 799 O O . PHE A 1 102 ? 12.496 -1.585 -9.111 1.00 72.31 102 PHE A O 1
ATOM 806 N N . GLU A 1 103 ? 10.556 -1.706 -8.007 1.00 66.56 103 GLU A N 1
ATOM 807 C CA . GLU A 1 103 ? 9.719 -1.428 -9.176 1.00 66.56 103 GLU A CA 1
ATOM 808 C C . GLU A 1 103 ? 9.774 0.046 -9.580 1.00 66.56 103 GLU A C 1
ATOM 810 O O . GLU A 1 103 ? 9.959 0.338 -10.760 1.00 66.56 103 GLU A O 1
ATOM 815 N N . GLU A 1 104 ? 9.676 0.971 -8.624 1.00 67.44 104 GLU A N 1
ATOM 816 C CA . GLU A 1 104 ? 9.709 2.414 -8.880 1.00 67.44 104 GLU A CA 1
ATOM 817 C C . GLU A 1 104 ? 11.023 2.835 -9.551 1.00 67.44 104 GLU A C 1
ATOM 819 O O . GLU A 1 104 ? 11.024 3.521 -10.578 1.00 67.44 104 GLU A O 1
ATOM 824 N N . TYR A 1 105 ? 12.152 2.362 -9.020 1.00 65.94 105 TYR A N 1
ATOM 825 C CA . TYR A 1 105 ? 13.483 2.682 -9.543 1.00 65.94 105 TYR A CA 1
ATOM 826 C C . TYR A 1 105 ? 13.983 1.679 -10.594 1.00 65.94 105 TYR A C 1
ATOM 828 O O . TYR A 1 105 ? 15.129 1.759 -11.051 1.00 65.94 105 TYR A O 1
ATOM 836 N N . GLY A 1 106 ? 13.134 0.724 -10.986 1.00 60.06 106 GLY A N 1
ATOM 837 C CA . GLY A 1 106 ? 13.426 -0.269 -12.012 1.00 60.06 106 GLY A CA 1
ATOM 838 C C . GLY A 1 106 ? 14.593 -1.188 -11.662 1.00 60.06 106 GLY A C 1
ATOM 839 O O . GLY A 1 106 ? 15.270 -1.667 -12.554 1.00 60.06 106 GLY A O 1
ATOM 840 N N . LEU A 1 107 ? 14.915 -1.431 -10.396 1.00 63.16 107 LEU A N 1
ATOM 841 C CA . LEU A 1 107 ? 16.034 -2.287 -9.970 1.00 63.16 107 LEU A CA 1
ATOM 842 C C . LEU A 1 107 ? 15.770 -3.795 -10.155 1.00 63.16 107 LEU A C 1
ATOM 844 O O . LEU A 1 107 ? 16.591 -4.613 -9.743 1.00 63.16 107 LEU A O 1
ATOM 848 N N . PHE A 1 108 ? 14.656 -4.176 -10.790 1.00 60.06 108 PHE A N 1
ATOM 849 C CA . PHE A 1 108 ? 14.402 -5.563 -11.168 1.00 60.06 108 PHE A CA 1
ATOM 850 C C . PHE A 1 108 ? 15.487 -6.098 -12.112 1.00 60.06 108 PHE A C 1
ATOM 852 O O . PHE A 1 108 ? 15.969 -5.352 -12.973 1.00 60.06 108 PHE A O 1
ATOM 859 N N . PRO A 1 109 ? 15.851 -7.391 -11.990 1.00 56.06 109 PRO A N 1
ATOM 860 C CA . PRO A 1 109 ? 16.665 -8.055 -12.994 1.00 56.06 109 PRO A CA 1
ATOM 861 C C . PRO A 1 109 ? 15.954 -7.927 -14.343 1.00 56.06 109 PRO A C 1
ATOM 863 O O . PRO A 1 109 ? 14.841 -8.416 -14.531 1.00 56.06 109 PRO A O 1
ATOM 866 N N . ILE A 1 110 ? 16.583 -7.177 -15.241 1.00 59.78 110 ILE A N 1
ATOM 867 C CA . ILE A 1 110 ? 16.081 -6.915 -16.584 1.00 59.78 110 ILE A CA 1
ATOM 868 C C . ILE A 1 110 ? 16.246 -8.212 -17.389 1.00 59.78 110 ILE A C 1
ATOM 870 O O . ILE A 1 110 ? 17.256 -8.899 -17.192 1.00 59.78 110 ILE A O 1
ATOM 874 N N . PRO A 1 111 ? 15.310 -8.546 -18.297 1.00 61.84 111 PRO A N 1
ATOM 875 C CA . PRO A 1 111 ? 15.574 -9.551 -19.320 1.00 61.84 111 PRO A CA 1
ATOM 876 C C . PRO A 1 111 ? 16.909 -9.282 -20.029 1.00 61.84 111 PRO A C 1
ATOM 878 O O . PRO A 1 111 ? 17.401 -8.148 -20.063 1.00 61.84 111 PRO A O 1
ATOM 881 N N . GLN A 1 112 ? 17.514 -10.303 -20.622 1.00 62.50 112 GLN A N 1
ATOM 882 C CA . GLN A 1 112 ? 18.673 -10.054 -21.482 1.00 62.50 112 GLN A CA 1
ATOM 883 C C . GLN A 1 112 ? 18.221 -9.236 -22.706 1.00 62.50 112 GLN A C 1
ATOM 885 O O . GLN A 1 112 ? 17.081 -9.368 -23.154 1.00 62.50 112 GLN A O 1
ATOM 890 N N . PHE A 1 113 ? 19.063 -8.328 -23.215 1.00 62.00 113 PHE A N 1
ATOM 891 C CA . PHE A 1 113 ? 18.693 -7.447 -24.340 1.00 62.00 113 PHE A CA 1
ATOM 892 C C . PHE A 1 113 ? 18.210 -8.258 -25.548 1.00 62.00 113 PHE A C 1
ATOM 894 O O . PHE A 1 113 ? 17.252 -7.888 -26.228 1.00 62.00 113 PHE A O 1
ATOM 901 N N . GLU A 1 114 ? 18.855 -9.401 -25.748 1.00 64.25 114 GLU A N 1
ATOM 902 C CA . GLU A 1 114 ? 18.640 -10.383 -26.797 1.00 64.25 114 GLU A CA 1
ATOM 903 C C . GLU A 1 114 ? 17.261 -11.062 -26.714 1.00 64.25 114 GLU A C 1
ATOM 905 O O . GLU A 1 114 ? 16.791 -11.617 -27.705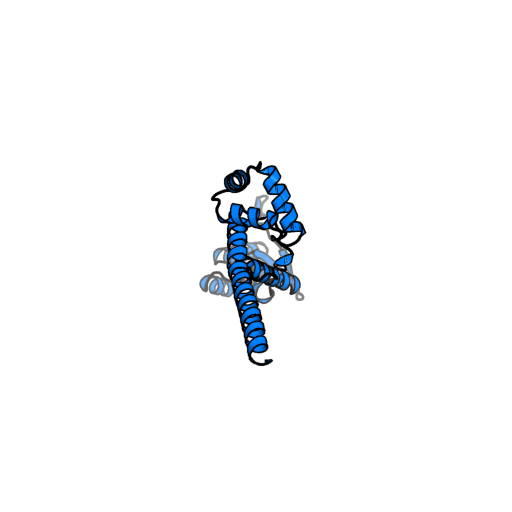 1.00 64.25 114 GLU A O 1
ATOM 910 N N . GLU A 1 115 ? 16.582 -10.996 -25.564 1.00 69.25 115 GLU A N 1
ATOM 911 C CA . GLU A 1 115 ? 15.250 -11.577 -25.350 1.00 69.25 115 GLU A CA 1
ATOM 912 C C . GLU A 1 115 ? 14.109 -10.640 -25.791 1.00 69.25 115 GLU A C 1
ATOM 914 O O . GLU A 1 115 ? 12.955 -11.073 -25.894 1.00 69.25 115 GLU A O 1
ATOM 919 N N . ILE A 1 116 ? 14.411 -9.364 -26.074 1.00 82.31 116 ILE A N 1
ATOM 920 C CA . ILE A 1 116 ? 13.439 -8.359 -26.526 1.00 82.31 116 ILE A CA 1
ATOM 921 C C . ILE A 1 116 ? 13.560 -8.184 -28.044 1.00 82.31 116 ILE A C 1
ATOM 923 O O . ILE A 1 116 ? 14.449 -7.497 -28.550 1.00 82.31 116 ILE A O 1
ATOM 927 N N . GLY A 1 117 ? 12.630 -8.786 -28.788 1.00 84.25 117 GLY A N 1
ATOM 928 C CA . GLY A 1 117 ? 12.614 -8.701 -30.250 1.00 84.25 117 GLY A CA 1
ATOM 929 C C . GLY A 1 117 ? 12.259 -7.303 -30.774 1.00 84.25 117 GLY A C 1
ATOM 930 O O . GLY A 1 117 ? 11.714 -6.462 -30.060 1.00 84.25 117 GLY A O 1
ATOM 931 N N . GLU A 1 118 ? 12.483 -7.053 -32.068 1.00 85.81 118 GLU A N 1
ATOM 932 C CA . GLU A 1 118 ? 12.152 -5.758 -32.697 1.00 85.81 118 GLU A CA 1
ATOM 933 C C . GLU A 1 118 ? 10.682 -5.362 -32.518 1.00 85.81 118 GLU A C 1
ATOM 935 O O . GLU A 1 118 ? 10.358 -4.197 -32.287 1.00 85.81 118 GLU A O 1
ATOM 940 N N . ARG A 1 119 ? 9.773 -6.340 -32.606 1.00 89.38 119 ARG A N 1
ATOM 941 C CA . ARG A 1 119 ? 8.341 -6.106 -32.398 1.00 89.38 119 ARG A CA 1
ATOM 942 C C . ARG A 1 119 ? 8.052 -5.624 -30.978 1.00 89.38 119 ARG A C 1
ATOM 944 O O . ARG A 1 119 ? 7.228 -4.731 -30.817 1.00 89.38 119 ARG A O 1
ATOM 951 N N . ASP A 1 120 ? 8.741 -6.175 -29.985 1.00 91.75 120 ASP A N 1
ATOM 952 C CA . ASP A 1 120 ? 8.585 -5.794 -28.583 1.00 91.75 120 ASP A CA 1
ATOM 953 C C . ASP A 1 120 ? 9.100 -4.377 -28.342 1.00 91.75 120 ASP A C 1
ATOM 955 O O . ASP A 1 120 ? 8.427 -3.564 -27.709 1.00 91.75 120 ASP A O 1
ATOM 959 N N . TRP A 1 121 ? 10.243 -4.043 -28.944 1.00 91.50 121 TRP A N 1
ATOM 960 C CA . TRP A 1 121 ? 10.800 -2.695 -28.901 1.00 91.50 121 TRP A CA 1
ATOM 961 C C . TRP A 1 121 ? 9.857 -1.643 -29.471 1.00 91.50 121 TRP A C 1
ATOM 963 O O . TRP A 1 121 ? 9.692 -0.586 -28.868 1.00 91.50 121 TRP A O 1
ATOM 973 N N . ARG A 1 122 ? 9.165 -1.944 -30.575 1.00 94.00 122 ARG A N 1
ATOM 974 C CA . ARG A 1 122 ? 8.156 -1.029 -31.134 1.00 94.00 122 ARG A CA 1
ATOM 975 C C . ARG A 1 122 ? 7.018 -0.762 -30.150 1.00 94.00 122 ARG A C 1
ATOM 977 O O . ARG A 1 122 ? 6.549 0.369 -30.076 1.00 94.00 122 ARG A O 1
ATOM 984 N N . ILE A 1 123 ? 6.602 -1.768 -29.380 1.00 95.62 123 ILE A N 1
ATOM 985 C CA . ILE A 1 123 ? 5.567 -1.611 -28.348 1.00 95.62 123 ILE A CA 1
ATOM 986 C C . ILE A 1 123 ? 6.073 -0.714 -27.220 1.00 95.62 123 ILE A C 1
ATOM 988 O O . ILE A 1 123 ? 5.400 0.246 -26.850 1.00 95.62 123 ILE A O 1
ATOM 992 N N . ILE A 1 124 ? 7.267 -1.009 -26.703 1.00 93.88 124 ILE A N 1
ATOM 993 C CA . ILE A 1 124 ? 7.909 -0.252 -25.622 1.00 93.88 124 ILE A CA 1
ATOM 994 C C . ILE A 1 124 ? 8.067 1.220 -26.034 1.00 93.88 124 ILE A C 1
ATOM 996 O O . ILE A 1 124 ? 7.699 2.123 -25.287 1.00 93.88 124 ILE A O 1
ATOM 1000 N N . GLU A 1 125 ? 8.546 1.482 -27.251 1.00 94.94 125 GLU A N 1
ATOM 1001 C CA . GLU A 1 125 ? 8.693 2.840 -27.781 1.00 94.94 125 GLU A CA 1
ATOM 1002 C C . GLU A 1 125 ? 7.357 3.567 -27.964 1.00 94.94 125 GLU A C 1
ATOM 1004 O O . GLU A 1 125 ? 7.276 4.761 -27.671 1.00 94.94 125 GLU A O 1
ATOM 1009 N N . ALA A 1 126 ? 6.320 2.875 -28.445 1.00 96.88 126 ALA A N 1
ATOM 1010 C CA . ALA A 1 126 ? 4.991 3.458 -28.612 1.00 96.88 126 ALA A CA 1
ATOM 1011 C C . ALA A 1 126 ? 4.384 3.861 -27.261 1.00 96.88 126 ALA A C 1
ATOM 1013 O O . ALA A 1 126 ? 3.897 4.981 -27.117 1.00 96.88 126 ALA A O 1
ATOM 1014 N N . ILE A 1 127 ? 4.482 2.987 -26.254 1.00 96.81 127 ILE A N 1
ATOM 1015 C CA . ILE A 1 127 ? 4.012 3.252 -24.887 1.00 96.81 127 ILE A CA 1
ATOM 1016 C C . ILE A 1 127 ? 4.799 4.402 -24.245 1.00 96.81 127 ILE A C 1
ATOM 1018 O O . ILE A 1 127 ? 4.205 5.271 -23.616 1.00 96.81 127 ILE A O 1
ATOM 1022 N N . ALA A 1 128 ? 6.122 4.448 -24.426 1.00 95.50 128 ALA A N 1
ATOM 1023 C CA . ALA A 1 128 ? 6.964 5.496 -23.850 1.00 95.50 128 ALA A CA 1
ATOM 1024 C C . ALA A 1 128 ? 6.635 6.906 -24.379 1.00 95.50 128 ALA A C 1
ATOM 1026 O O . ALA A 1 128 ? 6.806 7.888 -23.654 1.00 95.50 128 ALA A O 1
ATOM 1027 N N . LYS A 1 129 ? 6.200 7.010 -25.642 1.00 95.50 129 LYS A N 1
ATOM 1028 C CA . LYS A 1 129 ? 5.928 8.286 -26.330 1.00 95.50 129 LYS A CA 1
ATOM 1029 C C . LYS A 1 129 ? 4.485 8.769 -26.196 1.00 95.50 129 LYS A C 1
ATOM 1031 O O . LYS A 1 129 ? 4.251 9.960 -26.344 1.00 95.50 129 LYS A O 1
ATOM 1036 N N . ALA A 1 130 ? 3.537 7.866 -25.972 1.00 97.00 130 ALA A N 1
ATOM 1037 C CA . ALA A 1 130 ? 2.117 8.193 -25.929 1.00 97.00 130 ALA A CA 1
ATOM 1038 C C . ALA A 1 130 ? 1.691 8.830 -24.595 1.00 97.00 130 ALA A C 1
ATOM 1040 O O . ALA A 1 130 ? 2.284 8.573 -23.547 1.00 97.00 130 ALA A O 1
ATOM 1041 N N . GLU A 1 131 ? 0.633 9.639 -24.615 1.00 95.44 131 GLU A N 1
ATOM 1042 C CA . GLU A 1 131 ? -0.020 10.208 -23.427 1.00 95.44 131 GLU A CA 1
ATOM 1043 C C . GLU A 1 131 ? -1.177 9.339 -22.917 1.00 95.44 131 GLU A C 1
ATOM 1045 O O . GLU A 1 131 ? -1.674 9.542 -21.813 1.00 95.44 131 GLU A O 1
ATOM 1050 N N . SER A 1 132 ? -1.598 8.335 -23.689 1.00 96.88 132 SER A N 1
ATOM 1051 C CA . SER A 1 132 ? -2.627 7.377 -23.279 1.00 96.88 132 SER A CA 1
ATOM 1052 C C . SER A 1 132 ? -2.437 6.004 -23.922 1.00 96.88 132 SER A C 1
ATOM 1054 O O . SER A 1 132 ? -1.749 5.857 -24.935 1.00 96.88 132 SER A O 1
ATOM 1056 N N . PHE A 1 133 ? -3.101 4.992 -23.359 1.00 96.00 133 PHE A N 1
ATOM 1057 C CA . PHE A 1 133 ? -3.081 3.633 -23.900 1.00 96.00 133 PHE A CA 1
ATOM 1058 C C . PHE A 1 133 ? -3.669 3.562 -25.321 1.00 96.00 133 PHE A C 1
ATOM 1060 O O . PHE A 1 133 ? -3.100 2.905 -26.192 1.00 96.00 133 PHE A O 1
ATOM 1067 N N . ASP A 1 134 ? -4.749 4.303 -25.584 1.00 96.81 134 ASP A N 1
ATOM 1068 C CA . ASP A 1 134 ? -5.356 4.397 -26.917 1.00 96.81 134 ASP A CA 1
ATOM 1069 C C . ASP A 1 134 ? -4.427 5.069 -27.933 1.00 96.81 134 ASP A C 1
ATOM 1071 O O . ASP A 1 134 ? -4.368 4.678 -29.098 1.00 96.81 134 ASP A O 1
ATOM 1075 N N . GLU A 1 135 ? -3.675 6.086 -27.512 1.00 97.31 135 GLU A N 1
ATOM 1076 C CA . GLU A 1 135 ? -2.688 6.730 -28.377 1.00 97.31 135 GLU A CA 1
ATOM 1077 C C . GLU A 1 135 ? -1.512 5.797 -28.693 1.00 97.31 135 GLU A C 1
ATOM 1079 O O . GLU A 1 135 ? -1.089 5.714 -29.847 1.00 97.31 135 GLU A O 1
ATOM 1084 N N . ALA A 1 136 ? -1.038 5.028 -27.709 1.00 97.25 136 ALA A N 1
ATOM 1085 C CA . ALA A 1 136 ? -0.010 4.013 -27.932 1.00 97.25 136 ALA A CA 1
ATOM 1086 C C . ALA A 1 136 ? -0.473 2.955 -28.950 1.00 97.25 136 ALA A C 1
ATOM 1088 O O . ALA A 1 136 ? 0.299 2.558 -29.825 1.00 97.25 136 ALA A O 1
ATOM 1089 N N . ALA A 1 137 ? -1.740 2.532 -28.875 1.00 97.06 137 ALA A N 1
ATOM 1090 C CA . ALA A 1 137 ? -2.328 1.593 -29.828 1.00 97.06 137 ALA A CA 1
ATOM 1091 C C . ALA A 1 137 ? -2.384 2.194 -31.244 1.00 97.06 137 ALA A C 1
ATOM 1093 O O . ALA A 1 137 ? -1.963 1.550 -32.209 1.00 97.06 137 ALA A O 1
ATOM 1094 N N . LYS A 1 138 ? -2.769 3.473 -31.365 1.00 96.56 138 LYS A N 1
ATOM 1095 C CA . LYS A 1 138 ? -2.764 4.209 -32.642 1.00 96.56 138 LYS A CA 1
ATOM 1096 C C . LYS A 1 138 ? -1.375 4.307 -33.268 1.00 96.56 138 LYS A C 1
ATOM 1098 O O . LYS A 1 138 ? -1.261 4.115 -34.474 1.00 96.56 138 LYS A O 1
ATOM 1103 N N . TYR A 1 139 ? -0.313 4.537 -32.489 1.00 96.69 139 TYR A N 1
ATOM 1104 C CA . TYR A 1 139 ? 1.061 4.538 -33.022 1.00 96.69 139 TYR A CA 1
ATOM 1105 C C . TYR A 1 139 ? 1.469 3.209 -33.660 1.00 96.69 139 TYR A C 1
ATOM 1107 O O . TYR A 1 139 ? 2.313 3.186 -34.557 1.00 96.69 139 TYR A O 1
ATOM 1115 N N . LEU A 1 140 ? 0.858 2.111 -33.224 1.00 95.19 140 LEU A N 1
ATOM 1116 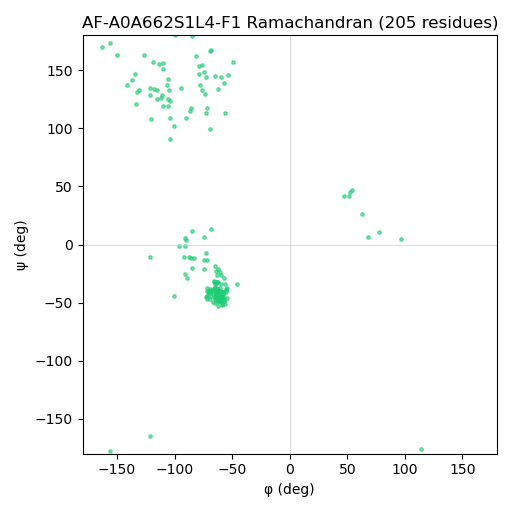C CA . LEU A 1 140 ? 1.102 0.775 -33.752 1.00 95.19 140 LEU A CA 1
ATOM 1117 C C . LEU A 1 140 ? 0.086 0.354 -34.822 1.00 95.19 140 LEU A C 1
ATOM 1119 O O . LEU A 1 140 ? 0.233 -0.732 -35.377 1.00 95.19 140 LEU A O 1
ATOM 1123 N N . ASN A 1 141 ? -0.899 1.205 -35.137 1.00 96.12 141 ASN A N 1
ATOM 1124 C CA . ASN A 1 141 ? -2.072 0.868 -35.949 1.00 96.12 141 ASN A CA 1
ATOM 1125 C C . ASN A 1 141 ? -2.806 -0.378 -35.423 1.00 96.12 141 ASN A C 1
ATOM 1127 O O . ASN A 1 141 ? -3.131 -1.281 -36.193 1.00 96.12 141 ASN A O 1
ATOM 1131 N N . LEU A 1 142 ? -3.016 -0.435 -34.108 1.00 95.69 142 LEU A N 1
ATOM 1132 C CA . LEU A 1 142 ? -3.709 -1.518 -33.417 1.00 95.69 142 LEU A CA 1
ATOM 1133 C C . LEU A 1 142 ? -4.952 -0.994 -32.702 1.00 95.69 142 LEU A C 1
ATOM 1135 O O . LEU A 1 142 ? -5.011 0.173 -32.307 1.00 95.69 142 LEU A O 1
ATOM 1139 N N . GLU A 1 143 ? -5.893 -1.896 -32.451 1.00 96.25 143 GLU A N 1
ATOM 1140 C CA . GLU A 1 143 ? -6.961 -1.656 -31.481 1.00 96.25 143 GLU A CA 1
ATOM 1141 C C . GLU A 1 143 ? -6.431 -1.809 -30.043 1.00 96.25 143 GLU A C 1
ATOM 1143 O O . GLU A 1 143 ? -5.475 -2.552 -29.783 1.00 96.25 143 GLU A O 1
ATOM 1148 N N . ALA A 1 144 ? -7.070 -1.140 -29.077 1.00 94.06 144 ALA A N 1
ATOM 1149 C CA . ALA A 1 144 ? -6.644 -1.167 -27.673 1.00 94.06 144 ALA A CA 1
ATOM 1150 C C . ALA A 1 144 ? -6.552 -2.603 -27.112 1.00 94.06 144 ALA A C 1
ATOM 1152 O O . ALA A 1 144 ? -5.574 -2.962 -26.453 1.00 94.06 144 ALA A O 1
ATOM 1153 N N . ASP A 1 145 ? -7.512 -3.467 -27.445 1.00 95.56 145 ASP A N 1
ATOM 1154 C CA . ASP A 1 145 ? -7.517 -4.868 -27.009 1.00 95.56 145 ASP A CA 1
ATOM 1155 C C . ASP A 1 145 ? -6.329 -5.674 -27.559 1.00 95.56 145 ASP A C 1
ATOM 1157 O O . ASP A 1 145 ? -5.812 -6.580 -26.895 1.00 95.56 145 ASP A O 1
ATOM 1161 N N . GLU A 1 146 ? -5.869 -5.364 -28.772 1.00 96.25 146 GLU A N 1
ATOM 1162 C CA . GLU A 1 146 ? -4.716 -6.027 -29.383 1.00 96.25 146 GLU A CA 1
ATOM 1163 C C . GLU A 1 146 ? -3.418 -5.605 -28.702 1.00 96.25 146 GLU A C 1
ATOM 1165 O O . GLU A 1 146 ? -2.604 -6.464 -28.343 1.00 96.25 146 GLU A O 1
ATOM 1170 N N . LEU A 1 147 ? -3.263 -4.303 -28.436 1.00 96.00 147 LEU A N 1
ATOM 1171 C CA . LEU A 1 147 ? -2.159 -3.800 -27.623 1.00 96.00 147 LEU A CA 1
ATOM 1172 C C . LEU A 1 147 ? -2.176 -4.450 -26.232 1.00 96.00 147 LEU A C 1
ATOM 1174 O O . LEU A 1 147 ? -1.136 -4.903 -25.755 1.00 96.00 147 LEU A O 1
ATOM 1178 N N . GLY A 1 148 ? -3.352 -4.582 -25.613 1.00 94.62 148 GLY A N 1
ATOM 1179 C CA . GLY A 1 148 ? -3.527 -5.241 -24.318 1.00 94.62 148 GLY A CA 1
ATOM 1180 C C . GLY A 1 148 ? -3.037 -6.689 -24.313 1.00 94.62 148 GLY A C 1
ATOM 1181 O O . GLY A 1 148 ? -2.319 -7.100 -23.397 1.00 94.62 148 GLY A O 1
ATOM 1182 N N . LYS A 1 149 ? -3.341 -7.460 -25.364 1.00 95.38 149 LYS A N 1
ATOM 1183 C CA . LYS A 1 149 ? -2.837 -8.837 -25.526 1.00 95.38 149 LYS A CA 1
ATOM 1184 C C . LYS A 1 149 ? -1.316 -8.881 -25.657 1.00 95.38 149 LYS A C 1
ATOM 1186 O O . LYS A 1 149 ? -0.685 -9.756 -25.061 1.00 95.38 149 LYS A O 1
ATOM 1191 N N . MET A 1 150 ? -0.734 -7.949 -26.409 1.00 94.62 150 MET A N 1
ATOM 1192 C CA . MET A 1 150 ? 0.713 -7.868 -26.627 1.00 94.62 150 MET A CA 1
ATOM 1193 C C . MET A 1 150 ? 1.455 -7.446 -25.350 1.00 94.62 150 MET A C 1
ATOM 1195 O O . MET A 1 150 ? 2.443 -8.075 -24.979 1.00 94.62 150 MET A O 1
ATOM 1199 N N . VAL A 1 151 ? 0.923 -6.475 -24.605 1.00 93.44 151 VAL A N 1
ATOM 1200 C CA . VAL A 1 151 ? 1.403 -6.113 -23.260 1.00 93.44 151 VAL A CA 1
ATOM 1201 C C . VAL A 1 151 ? 1.296 -7.306 -22.310 1.00 93.44 151 VAL A C 1
ATOM 1203 O O . VAL A 1 151 ? 2.237 -7.604 -21.578 1.00 93.44 151 VAL A O 1
ATOM 1206 N N . GLY A 1 152 ? 0.186 -8.046 -22.349 1.00 91.50 152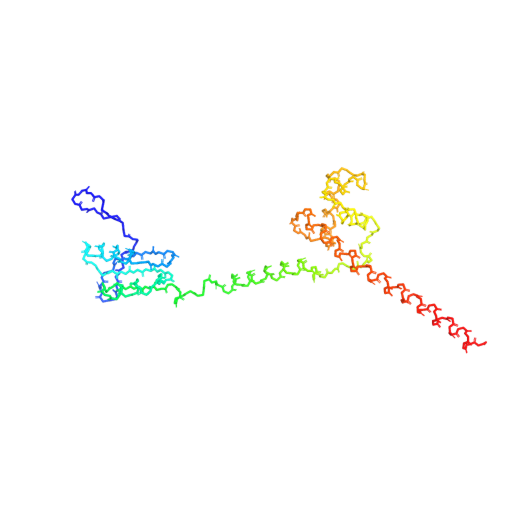 GLY A N 1
ATOM 1207 C CA . GLY A 1 152 ? 0.016 -9.269 -21.566 1.00 91.50 152 GLY A CA 1
ATOM 1208 C C . GLY A 1 152 ? 1.065 -10.342 -21.877 1.00 91.50 152 GLY A C 1
ATOM 1209 O O . GLY A 1 152 ? 1.484 -11.067 -20.975 1.00 91.50 152 GLY A O 1
ATOM 1210 N N . ASP A 1 153 ? 1.524 -10.434 -23.126 1.00 91.12 153 ASP A N 1
ATOM 1211 C CA . ASP A 1 153 ? 2.614 -11.332 -23.511 1.00 91.12 153 ASP A CA 1
ATOM 1212 C C . ASP A 1 153 ? 3.971 -10.901 -22.952 1.00 91.12 153 ASP A C 1
ATOM 1214 O O . ASP A 1 153 ? 4.660 -11.710 -22.324 1.00 91.12 153 ASP A O 1
ATOM 1218 N N . LEU A 1 154 ? 4.300 -9.612 -23.079 1.00 88.88 154 LEU A N 1
ATOM 1219 C CA . LEU A 1 154 ? 5.498 -9.021 -22.477 1.00 88.88 154 LEU A CA 1
ATOM 1220 C C . LEU A 1 154 ? 5.546 -9.272 -20.964 1.00 88.88 154 LEU A C 1
ATOM 1222 O O . LEU A 1 154 ? 6.603 -9.594 -20.424 1.00 88.88 154 LEU A O 1
ATOM 1226 N N . ARG A 1 155 ? 4.397 -9.211 -20.277 1.00 86.12 155 ARG A N 1
ATOM 1227 C CA . ARG A 1 155 ? 4.295 -9.544 -18.846 1.00 86.12 155 ARG A CA 1
ATOM 1228 C C . ARG A 1 155 ? 4.597 -11.010 -18.550 1.00 86.12 155 ARG A C 1
ATOM 1230 O O . ARG A 1 155 ? 5.342 -11.313 -17.618 1.00 86.12 155 ARG A O 1
ATOM 1237 N N . ARG A 1 156 ? 4.045 -11.947 -19.330 1.00 85.00 156 ARG A N 1
ATOM 1238 C CA . ARG A 1 156 ? 4.302 -13.389 -19.133 1.00 85.00 156 ARG A CA 1
ATOM 1239 C C . ARG A 1 156 ? 5.785 -13.716 -19.285 1.00 85.00 156 ARG A C 1
ATOM 1241 O O . ARG A 1 156 ? 6.329 -14.441 -18.447 1.00 85.00 156 ARG A O 1
ATOM 1248 N N . ARG A 1 157 ? 6.428 -13.124 -20.296 1.00 83.94 157 ARG A N 1
ATOM 1249 C CA . ARG A 1 157 ? 7.868 -13.256 -20.565 1.00 83.94 157 ARG A CA 1
ATOM 1250 C C . ARG A 1 157 ? 8.762 -12.505 -19.578 1.00 83.94 157 ARG A C 1
ATOM 1252 O O . ARG A 1 157 ? 9.965 -12.697 -19.611 1.00 83.94 157 ARG A O 1
ATOM 1259 N N . GLY A 1 158 ? 8.192 -11.694 -18.68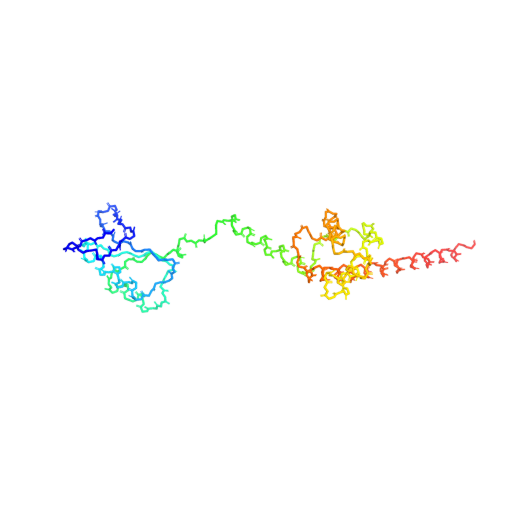6 1.00 78.62 158 GLY A N 1
ATOM 1260 C CA . GLY A 1 158 ? 8.957 -10.927 -17.701 1.00 78.62 158 GLY A CA 1
ATOM 1261 C C . GLY A 1 158 ? 9.627 -9.675 -18.270 1.00 78.62 158 GLY A C 1
ATOM 1262 O O . GLY A 1 158 ? 10.413 -9.051 -17.569 1.00 78.62 158 GLY A O 1
ATOM 1263 N N . VAL A 1 159 ? 9.295 -9.281 -19.506 1.00 83.75 159 VAL A N 1
ATOM 1264 C CA . VAL A 1 159 ? 9.740 -8.009 -20.095 1.00 83.75 159 VAL A CA 1
ATOM 1265 C C . VAL A 1 159 ? 9.057 -6.836 -19.405 1.00 83.75 159 VAL A C 1
ATOM 1267 O O . VAL A 1 159 ? 9.707 -5.840 -19.125 1.00 83.75 159 VAL A O 1
ATOM 1270 N N . PHE A 1 160 ? 7.767 -6.967 -19.087 1.00 84.75 160 PHE A N 1
ATOM 1271 C CA . PHE A 1 160 ? 7.046 -6.036 -18.217 1.00 84.75 160 PHE A CA 1
ATOM 1272 C C . PHE A 1 160 ? 6.694 -6.681 -16.871 1.00 84.75 160 PHE A C 1
ATOM 1274 O O . PHE A 1 160 ? 6.564 -7.908 -16.795 1.00 84.75 160 PHE A O 1
ATOM 1281 N N . PRO A 1 161 ? 6.482 -5.881 -15.808 1.00 78.12 161 PRO A N 1
ATOM 1282 C CA . PRO A 1 161 ? 6.067 -6.397 -14.509 1.00 78.12 161 PRO A CA 1
ATOM 1283 C C . PRO A 1 161 ? 4.764 -7.198 -14.594 1.00 78.12 161 PRO A C 1
ATOM 1285 O O . PRO A 1 161 ? 3.816 -6.823 -15.284 1.00 78.12 161 PRO A O 1
ATOM 1288 N N . ARG A 1 162 ? 4.700 -8.320 -13.869 1.00 75.56 162 ARG A N 1
ATOM 1289 C CA . ARG A 1 162 ? 3.575 -9.272 -13.940 1.00 75.56 162 ARG A CA 1
ATOM 1290 C C . ARG A 1 162 ? 2.276 -8.768 -13.302 1.00 75.56 162 ARG A C 1
ATOM 1292 O O . ARG A 1 162 ? 1.231 -9.376 -13.524 1.00 75.56 162 ARG A O 1
ATOM 1299 N N . ARG A 1 163 ? 2.325 -7.686 -12.522 1.00 72.38 163 ARG A N 1
ATOM 1300 C CA . ARG A 1 163 ? 1.158 -7.111 -11.839 1.00 72.38 163 ARG A CA 1
ATOM 1301 C C . ARG A 1 163 ? 0.314 -6.222 -12.758 1.00 72.38 163 ARG A C 1
ATOM 1303 O O . ARG A 1 163 ? 0.754 -5.793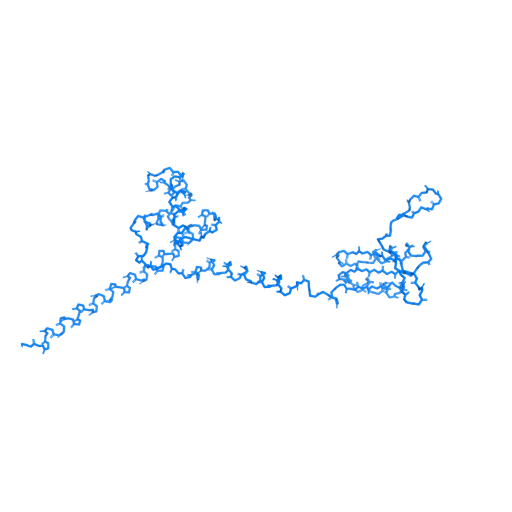 -13.825 1.00 72.38 163 ARG A O 1
ATOM 1310 N N . GLY A 1 164 ? -0.924 -5.961 -12.341 1.00 69.62 164 GLY A N 1
ATOM 1311 C CA . GLY A 1 164 ? -1.749 -4.921 -12.954 1.00 69.62 164 GLY A CA 1
ATOM 1312 C C . GLY A 1 164 ? -1.084 -3.558 -12.760 1.00 69.62 164 GLY A C 1
ATOM 1313 O O . GLY A 1 164 ? -0.607 -3.261 -11.671 1.00 69.62 164 GLY A O 1
ATOM 1314 N N . GLN A 1 165 ? -1.019 -2.764 -13.822 1.00 75.81 165 GLN A N 1
ATOM 1315 C CA . GLN A 1 165 ? -0.338 -1.471 -13.854 1.00 75.81 165 GLN A CA 1
ATOM 1316 C C . GLN A 1 165 ? -1.243 -0.452 -14.530 1.00 75.81 165 GLN A C 1
ATOM 1318 O O . GLN A 1 165 ? -1.971 -0.810 -15.465 1.00 75.81 165 GLN A O 1
ATOM 1323 N N . SER A 1 166 ? -1.169 0.800 -14.085 1.00 89.69 166 SER A N 1
ATOM 1324 C CA . SER A 1 166 ? -1.732 1.916 -14.837 1.00 89.69 166 SER A CA 1
ATOM 1325 C C . SER A 1 166 ? -0.938 2.142 -16.131 1.00 89.69 166 SER A C 1
ATOM 1327 O O . SER A 1 166 ? 0.153 1.594 -16.327 1.00 89.69 166 SER A O 1
ATOM 1329 N N . PHE A 1 167 ? -1.478 2.951 -17.043 1.00 91.81 167 PHE A N 1
ATOM 1330 C CA . PHE A 1 167 ? -0.732 3.337 -18.241 1.00 91.81 167 PHE A CA 1
ATOM 1331 C C . PHE A 1 167 ? 0.538 4.133 -17.897 1.00 91.81 167 PHE A C 1
ATOM 1333 O O . PHE A 1 167 ? 1.582 3.898 -18.501 1.00 91.81 167 PHE A O 1
ATOM 1340 N N . ASP A 1 168 ? 0.481 5.005 -16.888 1.00 89.38 168 ASP A N 1
ATOM 1341 C CA . ASP A 1 168 ? 1.634 5.802 -16.459 1.00 89.38 168 ASP A CA 1
ATOM 1342 C C . ASP A 1 168 ? 2.779 4.925 -15.944 1.00 89.38 168 ASP A C 1
ATOM 1344 O O . ASP A 1 168 ? 3.946 5.183 -16.248 1.00 89.38 168 ASP A O 1
ATOM 1348 N N . ASP A 1 169 ? 2.455 3.846 -15.230 1.00 86.44 169 ASP A N 1
ATOM 1349 C CA . ASP A 1 169 ? 3.444 2.863 -14.782 1.00 86.44 169 ASP A CA 1
ATOM 1350 C C . ASP A 1 169 ? 4.118 2.178 -15.981 1.00 86.44 169 ASP A C 1
ATOM 1352 O O . ASP A 1 169 ? 5.343 2.047 -16.023 1.00 86.44 169 ASP A O 1
ATOM 1356 N N . LEU A 1 170 ? 3.333 1.790 -16.995 1.00 89.75 170 LEU A N 1
ATOM 1357 C CA . LEU A 1 170 ? 3.848 1.200 -18.236 1.00 89.75 170 LEU A CA 1
ATOM 1358 C C . LEU A 1 170 ? 4.733 2.186 -19.015 1.00 89.75 170 LEU A C 1
ATOM 1360 O O . LEU A 1 170 ? 5.784 1.788 -19.527 1.00 89.75 170 LEU A O 1
ATOM 1364 N N . LYS A 1 171 ? 4.349 3.468 -19.083 1.00 92.69 171 LYS A N 1
ATOM 1365 C CA . LYS A 1 171 ? 5.132 4.542 -19.718 1.00 92.69 171 LYS A CA 1
ATOM 1366 C C . LYS A 1 171 ? 6.471 4.735 -19.015 1.00 92.69 171 LYS A C 1
ATOM 1368 O O . LYS A 1 171 ? 7.513 4.710 -19.673 1.00 92.69 171 LYS A O 1
ATOM 1373 N N . ARG A 1 172 ? 6.472 4.851 -17.683 1.00 87.38 172 ARG A N 1
ATOM 1374 C CA . ARG A 1 172 ? 7.699 4.979 -16.875 1.00 87.38 172 ARG A CA 1
ATOM 1375 C C . ARG A 1 172 ? 8.625 3.785 -17.064 1.00 87.38 172 ARG A C 1
ATOM 1377 O O . ARG A 1 172 ? 9.809 3.973 -17.335 1.00 87.38 172 ARG A O 1
ATOM 1384 N N . PHE A 1 173 ? 8.083 2.574 -16.990 1.00 86.25 173 PHE A N 1
ATOM 1385 C CA . PHE A 1 173 ? 8.866 1.357 -17.168 1.00 86.25 173 PHE A CA 1
ATOM 1386 C C . PHE A 1 173 ? 9.471 1.275 -18.577 1.00 86.25 173 PHE A C 1
ATOM 1388 O O . PHE A 1 173 ? 10.654 0.980 -18.742 1.00 86.25 173 PHE A O 1
ATOM 1395 N N . SER A 1 174 ? 8.694 1.627 -19.604 1.00 90.56 174 SER A N 1
ATOM 1396 C CA . SER A 1 174 ? 9.170 1.657 -20.990 1.00 90.56 174 SER A CA 1
ATOM 1397 C C . SER A 1 174 ? 10.313 2.657 -21.190 1.00 90.56 174 SER A C 1
ATOM 1399 O O . SER A 1 174 ? 11.309 2.340 -21.840 1.00 90.56 174 SER A O 1
ATOM 1401 N N . LEU A 1 175 ? 10.221 3.843 -20.578 1.00 89.38 175 LEU A N 1
ATOM 1402 C CA . LEU A 1 175 ? 11.302 4.832 -20.591 1.00 89.38 175 LEU A CA 1
ATOM 1403 C C . LEU A 1 175 ? 12.570 4.307 -19.903 1.00 89.38 175 LEU A C 1
ATOM 1405 O O . LEU A 1 175 ? 13.666 4.502 -20.430 1.00 89.38 175 LEU A O 1
ATOM 1409 N N . GLN A 1 176 ? 12.438 3.614 -18.769 1.00 85.94 176 GLN A N 1
ATOM 1410 C CA . GLN A 1 176 ? 13.576 3.012 -18.063 1.00 85.94 176 GLN A CA 1
ATOM 1411 C C . GLN A 1 176 ? 14.272 1.936 -18.907 1.00 85.94 176 GLN A C 1
ATOM 1413 O O . GLN A 1 176 ? 15.505 1.930 -18.982 1.00 85.94 176 GLN A O 1
ATOM 1418 N N . LEU A 1 177 ? 13.507 1.069 -19.586 1.00 85.81 177 LEU A N 1
ATOM 1419 C CA . LEU A 1 177 ? 14.060 0.084 -20.520 1.00 85.81 177 LEU A CA 1
ATOM 1420 C C . LEU A 1 177 ? 14.843 0.779 -21.640 1.00 85.81 177 LEU A C 1
ATOM 1422 O O . LEU A 1 177 ? 16.012 0.462 -21.858 1.00 85.81 177 LEU A O 1
ATOM 1426 N N . ILE A 1 178 ? 14.240 1.766 -22.312 1.00 88.12 178 ILE A N 1
ATOM 1427 C CA . ILE A 1 178 ? 14.892 2.502 -23.406 1.00 88.12 178 ILE A CA 1
ATOM 1428 C C . ILE A 1 178 ? 16.198 3.143 -22.928 1.00 88.12 178 ILE A C 1
ATOM 1430 O O . ILE A 1 178 ? 17.234 2.993 -23.577 1.00 88.12 178 ILE A O 1
ATOM 1434 N N . GLN A 1 179 ? 16.177 3.837 -21.788 1.00 84.69 179 GLN A N 1
ATOM 1435 C CA . GLN A 1 179 ? 17.362 4.506 -21.250 1.00 84.69 179 GLN A CA 1
ATOM 1436 C C . GLN A 1 179 ? 18.487 3.511 -20.965 1.00 84.69 179 GLN A C 1
ATOM 1438 O O . GLN A 1 179 ? 19.616 3.719 -21.413 1.00 84.69 179 GLN A O 1
ATOM 1443 N N . ARG A 1 180 ? 18.192 2.404 -20.279 1.00 79.81 180 ARG A N 1
ATOM 1444 C CA . ARG A 1 180 ? 19.213 1.415 -19.919 1.00 79.81 180 ARG A CA 1
ATOM 1445 C C . ARG A 1 180 ? 19.765 0.665 -21.123 1.00 79.81 180 ARG A C 1
ATOM 1447 O O . ARG A 1 180 ? 20.981 0.560 -21.247 1.00 79.81 180 ARG A O 1
ATOM 1454 N N . TYR A 1 181 ? 18.926 0.220 -22.052 1.00 81.88 181 TYR A N 1
ATOM 1455 C CA . TYR A 1 181 ? 19.426 -0.469 -23.244 1.00 81.88 181 TYR A CA 1
ATOM 1456 C C . TYR A 1 181 ? 20.083 0.469 -24.258 1.00 81.88 181 TYR A C 1
ATOM 1458 O O . TYR A 1 181 ? 20.933 0.026 -25.026 1.00 81.88 181 TYR A O 1
ATOM 1466 N N . SER A 1 182 ? 19.798 1.777 -24.227 1.00 81.88 182 SER A N 1
ATOM 1467 C CA . SER A 1 182 ? 20.593 2.749 -24.989 1.00 81.88 182 SER A CA 1
ATOM 1468 C C . SER A 1 182 ? 22.058 2.780 -24.535 1.00 81.88 182 SER A C 1
ATOM 1470 O O . SER A 1 182 ? 22.947 3.002 -25.356 1.00 81.88 182 SER A O 1
ATOM 1472 N N . ILE A 1 183 ? 22.318 2.525 -23.247 1.00 79.62 183 ILE A N 1
ATOM 1473 C CA . ILE A 1 183 ? 23.674 2.394 -22.705 1.00 79.62 183 ILE A CA 1
ATOM 1474 C C . ILE A 1 183 ? 24.293 1.081 -23.188 1.00 79.62 183 ILE A C 1
ATOM 1476 O O . ILE A 1 183 ? 25.407 1.110 -23.702 1.00 79.62 183 ILE A O 1
ATOM 1480 N N . VAL A 1 184 ? 23.561 -0.036 -23.100 1.00 79.31 184 VAL A N 1
ATOM 1481 C CA . VAL A 1 184 ? 24.029 -1.354 -23.575 1.00 79.31 184 VAL A CA 1
ATOM 1482 C C . VAL A 1 184 ? 24.421 -1.303 -25.053 1.00 79.31 184 VAL A C 1
ATOM 1484 O O . VAL A 1 184 ? 25.560 -1.616 -25.383 1.00 79.31 184 VAL A O 1
ATOM 1487 N N . ARG A 1 185 ? 23.554 -0.778 -25.931 1.00 76.38 185 ARG A N 1
ATOM 1488 C CA . ARG A 1 185 ? 23.859 -0.629 -27.367 1.00 76.38 185 ARG A CA 1
ATOM 1489 C C . ARG A 1 185 ? 25.109 0.210 -27.627 1.00 76.38 185 ARG A C 1
ATOM 1491 O O . ARG A 1 185 ? 25.906 -0.121 -28.498 1.00 76.38 185 ARG A O 1
ATOM 1498 N N . LYS A 1 186 ? 25.292 1.306 -26.882 1.00 81.81 186 LYS A N 1
ATOM 1499 C CA . LYS A 1 186 ? 26.499 2.140 -27.001 1.00 81.81 186 LYS A CA 1
ATOM 1500 C C . LYS A 1 186 ? 27.751 1.375 -26.581 1.00 81.81 186 LYS A C 1
ATOM 1502 O O . LYS A 1 186 ? 28.785 1.531 -27.223 1.00 81.81 186 LYS A O 1
ATOM 1507 N N . LEU A 1 187 ? 27.669 0.565 -25.526 1.00 83.69 187 LEU A N 1
ATOM 1508 C CA . LEU A 1 187 ? 28.780 -0.274 -25.076 1.00 83.69 187 LEU A CA 1
ATOM 1509 C C . LEU A 1 187 ? 29.120 -1.353 -26.111 1.00 83.69 187 LEU A C 1
ATOM 1511 O O . LEU A 1 187 ? 30.290 -1.491 -26.450 1.00 83.69 187 LEU A O 1
ATOM 1515 N N . GLU A 1 188 ? 28.124 -2.031 -26.682 1.00 82.06 188 GLU A N 1
ATOM 1516 C CA . GLU A 1 188 ? 28.321 -3.006 -27.766 1.00 82.06 188 GLU A CA 1
ATOM 1517 C C . GLU A 1 188 ? 28.944 -2.365 -29.012 1.00 82.06 188 GLU A C 1
ATOM 1519 O O . GLU A 1 188 ? 29.835 -2.932 -29.645 1.00 82.06 188 GLU A O 1
ATOM 1524 N N . GLU A 1 189 ? 28.508 -1.159 -29.386 1.00 85.62 189 GLU A N 1
ATOM 1525 C CA . GLU A 1 189 ? 29.092 -0.436 -30.515 1.00 85.62 189 GLU A CA 1
ATOM 1526 C C . GLU A 1 189 ? 30.563 -0.086 -30.253 1.00 85.62 189 GLU A C 1
ATOM 1528 O O . GLU A 1 189 ? 31.408 -0.257 -31.138 1.00 85.62 189 GLU A O 1
ATOM 1533 N N . ILE A 1 190 ? 30.883 0.367 -29.035 1.00 92.06 190 ILE A N 1
ATOM 1534 C CA . ILE A 1 190 ? 32.260 0.629 -28.603 1.00 92.06 190 ILE A CA 1
ATOM 1535 C C . ILE A 1 190 ? 33.082 -0.661 -28.663 1.00 92.06 190 ILE A C 1
ATOM 1537 O O . ILE A 1 190 ? 34.154 -0.653 -29.265 1.00 92.06 190 ILE A O 1
ATOM 1541 N N . GLU A 1 191 ? 32.578 -1.767 -28.120 1.00 91.94 191 GLU A N 1
ATOM 1542 C CA . GLU A 1 191 ? 33.254 -3.067 -28.136 1.00 91.94 191 GLU A CA 1
ATOM 1543 C C . GLU A 1 191 ? 33.532 -3.537 -29.572 1.00 91.94 191 GLU A C 1
ATOM 1545 O O . GLU A 1 191 ? 34.659 -3.894 -29.911 1.00 91.94 191 GLU A O 1
ATOM 1550 N N . ASN A 1 192 ? 32.543 -3.451 -30.463 1.00 90.38 192 ASN A N 1
ATOM 1551 C CA . ASN A 1 192 ? 32.696 -3.821 -31.870 1.00 90.38 192 ASN A CA 1
ATOM 1552 C C . ASN A 1 192 ? 33.676 -2.908 -32.621 1.00 90.38 192 ASN A C 1
ATOM 1554 O O . ASN A 1 192 ? 34.329 -3.322 -33.581 1.00 90.38 192 ASN A O 1
ATOM 1558 N N . ARG A 1 193 ? 33.772 -1.630 -32.243 1.00 93.06 193 ARG A N 1
ATOM 1559 C CA . ARG A 1 193 ? 34.786 -0.718 -32.789 1.00 93.06 193 ARG A CA 1
ATOM 1560 C C . ARG A 1 193 ? 36.178 -1.056 -32.264 1.00 93.06 193 ARG A C 1
ATOM 1562 O O . ARG A 1 193 ? 37.110 -1.022 -33.059 1.00 93.06 193 ARG A O 1
ATOM 1569 N N . LEU A 1 194 ? 36.310 -1.410 -30.986 1.00 94.62 194 LEU A N 1
ATOM 1570 C CA . LEU A 1 194 ? 37.575 -1.846 -30.392 1.00 94.62 194 LEU A CA 1
ATOM 1571 C C . LEU A 1 194 ? 38.081 -3.134 -31.046 1.00 94.62 194 LEU A C 1
ATOM 1573 O O . LEU A 1 194 ? 39.215 -3.141 -31.508 1.00 94.62 194 LEU A O 1
ATOM 1577 N N . LYS A 1 195 ? 37.225 -4.151 -31.216 1.00 93.69 195 LYS A N 1
ATOM 1578 C CA . LYS A 1 195 ? 37.578 -5.399 -31.922 1.00 93.69 195 LYS A CA 1
ATOM 1579 C C . LYS A 1 195 ? 38.125 -5.135 -33.327 1.00 93.69 195 LYS A C 1
ATOM 1581 O O . LYS A 1 195 ? 39.189 -5.625 -33.676 1.00 93.69 195 LYS A O 1
ATOM 1586 N N . ARG A 1 196 ? 37.462 -4.264 -34.098 1.00 93.69 196 ARG A N 1
ATOM 1587 C CA . ARG A 1 196 ? 37.935 -3.860 -35.436 1.00 93.69 196 ARG A CA 1
ATOM 1588 C C . ARG A 1 196 ? 39.272 -3.117 -35.412 1.00 93.69 196 ARG A C 1
ATOM 1590 O O . ARG A 1 196 ? 40.032 -3.200 -36.370 1.00 93.69 196 ARG A O 1
ATOM 1597 N N . ILE A 1 197 ? 39.548 -2.339 -34.365 1.00 94.19 197 ILE A N 1
ATOM 1598 C CA . ILE A 1 197 ? 40.843 -1.664 -34.203 1.00 94.19 197 ILE A CA 1
ATOM 1599 C C . ILE A 1 197 ? 41.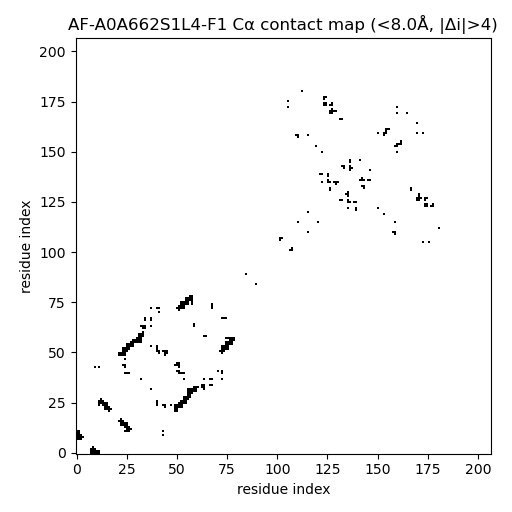927 -2.691 -33.860 1.00 94.19 197 ILE A C 1
ATOM 1601 O O . ILE A 1 197 ? 42.996 -2.644 -34.460 1.00 94.19 197 ILE A O 1
ATOM 1605 N N . GLU A 1 198 ? 41.649 -3.623 -32.949 1.00 93.31 198 GLU A N 1
ATOM 1606 C CA . GLU A 1 198 ? 42.567 -4.706 -32.578 1.00 93.31 198 GLU A CA 1
ATOM 1607 C C . GLU A 1 198 ? 42.912 -5.605 -33.771 1.00 93.31 198 GLU A C 1
ATOM 1609 O O . GLU A 1 198 ? 44.085 -5.897 -33.987 1.00 93.31 198 GLU A O 1
ATOM 1614 N N . GLU A 1 199 ? 41.919 -5.992 -34.578 1.00 92.56 199 GLU A N 1
ATOM 1615 C CA . GLU A 1 199 ? 42.121 -6.764 -35.813 1.00 92.56 199 GLU A CA 1
ATOM 1616 C C . GLU A 1 199 ? 43.063 -6.034 -36.778 1.00 92.56 199 GLU A C 1
ATOM 1618 O O . GLU A 1 199 ? 44.063 -6.599 -37.214 1.00 92.56 199 GLU A O 1
ATOM 1623 N N . ARG A 1 200 ? 42.816 -4.743 -37.032 1.00 90.69 200 ARG A N 1
ATOM 1624 C CA . ARG A 1 200 ? 43.665 -3.931 -37.919 1.00 90.69 200 ARG A CA 1
ATOM 1625 C C . ARG A 1 200 ? 45.076 -3.712 -37.381 1.00 90.69 200 ARG A C 1
ATOM 1627 O O . ARG A 1 200 ? 45.995 -3.558 -38.173 1.00 90.69 200 ARG A O 1
ATOM 1634 N N . LEU A 1 201 ? 45.257 -3.639 -36.062 1.00 89.75 201 LEU A N 1
ATOM 1635 C CA . LEU A 1 201 ? 46.587 -3.529 -35.457 1.00 89.75 201 LEU A CA 1
ATOM 1636 C C . LEU A 1 201 ? 47.374 -4.834 -35.618 1.00 89.75 201 LEU A C 1
ATOM 1638 O O . LEU A 1 201 ? 48.547 -4.778 -35.976 1.00 89.75 201 LEU A O 1
ATOM 1642 N N . ARG A 1 202 ? 46.725 -5.994 -35.448 1.00 87.94 202 ARG A N 1
ATOM 1643 C CA . ARG A 1 202 ? 47.355 -7.303 -35.690 1.00 87.94 202 ARG A CA 1
ATOM 1644 C C . ARG A 1 202 ? 47.790 -7.480 -37.144 1.00 87.94 202 ARG A C 1
ATOM 1646 O O . ARG A 1 202 ? 48.904 -7.922 -37.381 1.00 87.94 202 ARG A O 1
ATOM 1653 N N . GLU A 1 203 ? 46.963 -7.060 -38.102 1.00 86.31 203 GLU A N 1
ATOM 1654 C CA . GLU A 1 203 ? 47.309 -7.073 -39.537 1.00 86.31 203 GLU A CA 1
ATOM 1655 C C . GLU A 1 203 ? 48.512 -6.178 -39.893 1.00 86.31 203 GLU A C 1
ATOM 1657 O O . GLU A 1 203 ? 49.130 -6.362 -40.936 1.00 86.31 203 GLU A O 1
ATOM 1662 N N . ILE A 1 204 ? 48.842 -5.187 -39.057 1.00 85.81 204 ILE A N 1
ATOM 1663 C CA . ILE A 1 204 ? 50.012 -4.313 -39.242 1.00 85.81 204 ILE A CA 1
ATOM 1664 C C . ILE A 1 204 ? 51.262 -4.903 -38.563 1.00 85.81 204 ILE A C 1
ATOM 1666 O O . ILE A 1 204 ? 52.379 -4.634 -39.005 1.00 85.81 204 ILE A O 1
ATOM 1670 N N . GLU A 1 205 ? 51.091 -5.684 -37.493 1.00 75.06 205 GLU A N 1
ATOM 1671 C CA . GLU A 1 205 ? 52.184 -6.325 -36.746 1.00 75.06 205 GLU A CA 1
ATOM 1672 C C . GLU A 1 205 ? 52.642 -7.669 -37.348 1.00 75.06 205 GLU A C 1
ATOM 1674 O O . GLU A 1 205 ? 53.781 -8.073 -37.106 1.00 75.06 205 GLU A O 1
ATOM 1679 N N . GLU A 1 206 ? 51.813 -8.329 -38.163 1.00 61.47 206 GLU A N 1
ATOM 1680 C CA . GLU A 1 206 ? 52.177 -9.511 -38.962 1.00 61.47 206 GLU A CA 1
ATOM 1681 C C . GLU A 1 206 ? 52.362 -9.132 -40.453 1.00 61.47 206 GLU A C 1
ATOM 1683 O O . GLU A 1 206 ? 51.383 -9.138 -41.199 1.00 61.47 206 GLU A O 1
ATOM 1688 N N . PRO A 1 207 ? 53.582 -8.760 -40.905 1.00 57.59 207 PRO A N 1
ATOM 1689 C CA . PRO A 1 207 ? 53.862 -8.438 -42.310 1.00 57.59 207 PRO A CA 1
ATOM 1690 C C . PRO A 1 207 ? 53.885 -9.656 -43.246 1.00 57.59 207 PRO A C 1
ATOM 1692 O O . PRO A 1 207 ? 54.293 -10.758 -42.808 1.00 57.59 207 PRO A O 1
#

Mean predicted aligned error: 14.28 Å

Nearest PDB structures (foldseek):
  5gkj-assembly1_A  TM=8.723E-01  e=3.200E-04  Thermococcus kodakarensis KOD1
  6eo3-assembly1_A  TM=2.964E-01  e=7.769E-02  Salmonella enterica subsp. enterica serovar Typhimurium
  5xt2-assembly5_E  TM=3.202E-01  e=1.197E-01  Bradyrhizobium japonicum
  1m54-assembly1_A  TM=5.556E-01  e=2.314E+00  Homo sapiens
  3onq-assembly1_B-2  TM=3.543E-01  e=2.461E+00  Bifidobacterium adolescentis ATCC 15703

Radius of gyration: 33.81 Å; Cα contacts (8 Å, |Δi|>4): 216; chains: 1; bounding box: 90×30×87 Å

Sequence (207 aa):
RIVLDQAEVFEVDIIAQDEEGEKYCVEVKSGRVGVSDIRQVYANSKILDMKPMLVCKGFADEAAEAVARELDVRVISLSDYYVLLEPEELEIVVRTALQDVFEEYGLFPIPQFEEIGERDWRIIEAIAKAESFDEAAKYLNLEADELGKMVGDLRRRGVFPRRGQSFDDLKRFSLQLIQRYSIVRKLEEIENRLKRIEERLREIEEP